Protein AF-A0A358C108-F1 (afdb_monomer_lite)

Secondary structure (DSSP, 8-state):
-PPPHHHHHHHHHHHHHHHHHHHHHHHHHHTTT---SHHHHHHHHHHHH--TTS-----BPTTTTTSTT-S--TTEEEETTEEEE-S-THHHHHHHHHHHHH-S-GGGGHHHHHHHHHHHHHHHHHHHHHHTT-HHHHHHHHHHHHT-HHHHHHHHTSS-HHHHHHHHHHHHHHHHHHHHH---TTSHHHHHHHHHHHHHHHHHHHHHH-GGGHHHHHHHHHHHHHHHHHTTSS-HHHHHHHHHHHHHHHHHHHHHHHHTT-

Foldseek 3Di:
DDDDPVVVVVVVVVVVLVVLLCLQAVQLVVCVLPAPDLQLVLLLVCLQQPDLPDDDQPAFAVCCPPPVQPDHRPQWGADPRGTDGPQFVLLSNVLNVVCVVVVHRSSVQLSVLSVLLSVLLLLQLVVQCVVVVHNVRSVVSSVCQSPPPLLSVQSNSSRHLLSLLVSLQSLLVSLQVCLVPPADDPCNPVSSVVSNVSNVVSNVSSCNRGVVCCVLSVVLVVCVVVLVVVVVDPDPVVNVVVVVVVVVVNVVVSVCVSVVPD

Radius of gyration: 20.96 Å; chains: 1; bounding box: 51×46×70 Å

Sequence (262 aa):
MALSKRVRKWILVGGVFVVLLFAYAWFPILQGGTWSAPDEMATAYTASRLPLFGGSYNQPAAYADSLGGLVHPRSFLVHHQMLVPSMWLGLPWLLRALSLVVGARAETLGLLVVLISILAVFSWKHIVSKLLNNKTMGWVAAFTLAVHPGWWYFTARGLHPNVVLVSLLIFGGLAWYVAAGFVPPRRAHLWRMVMLFLGGASFGMAIFVRTNEAIWIIPVLFLLPGINAVNRLPNTRLRWQVLSFHSCSCFLPITVSMVTRF

pLDDT: mean 82.89, std 16.2, range [36.72, 98.0]

Structure (mmCIF, N/CA/C/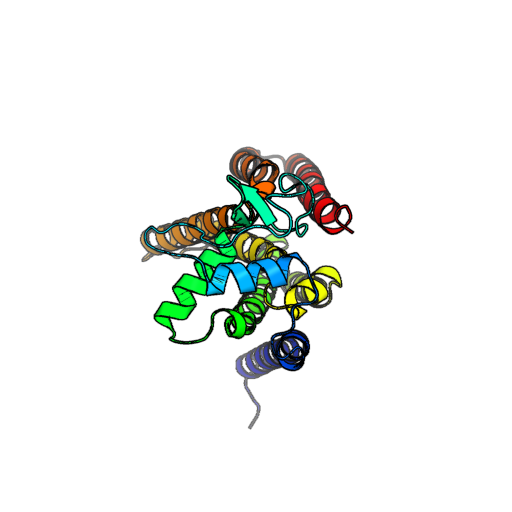O backbone):
data_AF-A0A358C108-F1
#
_entry.id   AF-A0A358C108-F1
#
loop_
_atom_site.group_PDB
_atom_site.id
_atom_site.type_symbol
_atom_site.label_atom_id
_atom_site.label_alt_id
_atom_site.label_comp_id
_atom_site.label_asym_id
_atom_site.label_entity_id
_atom_site.label_seq_id
_atom_site.pdbx_PDB_ins_code
_atom_site.Cartn_x
_atom_site.Cartn_y
_atom_site.Cartn_z
_atom_site.occupancy
_atom_site.B_iso_or_equiv
_atom_site.auth_seq_id
_atom_site.auth_comp_id
_atom_site.auth_asym_id
_atom_site.auth_atom_id
_atom_site.pdbx_PDB_model_num
ATOM 1 N N . MET A 1 1 ? -4.549 -25.894 33.377 1.00 78.19 1 MET A N 1
ATOM 2 C CA . MET A 1 1 ? -4.314 -24.443 33.573 1.00 78.19 1 MET A CA 1
ATOM 3 C C . MET A 1 1 ? -5.052 -23.672 32.476 1.00 78.19 1 MET A C 1
ATOM 5 O O . MET A 1 1 ? -4.757 -23.880 31.306 1.00 78.19 1 MET A O 1
ATOM 9 N N . ALA A 1 2 ? -6.073 -22.872 32.798 1.00 83.81 2 ALA A N 1
ATOM 10 C CA . ALA A 1 2 ? -6.885 -22.200 31.776 1.00 83.81 2 ALA A CA 1
ATOM 11 C C . ALA A 1 2 ? -6.183 -20.937 31.239 1.00 83.81 2 ALA A C 1
ATOM 13 O O . ALA A 1 2 ? -5.860 -20.031 32.002 1.00 83.81 2 ALA A O 1
ATOM 14 N N . LEU A 1 3 ? -5.988 -20.846 29.917 1.00 87.56 3 LEU A N 1
ATOM 15 C CA . LEU A 1 3 ? -5.431 -19.651 29.267 1.00 87.56 3 LEU A CA 1
ATOM 16 C C . LEU A 1 3 ? -6.306 -18.421 29.529 1.00 87.56 3 LEU A C 1
ATOM 18 O O . LEU A 1 3 ? -7.533 -18.484 29.367 1.00 87.56 3 LEU A O 1
ATOM 22 N N . SER A 1 4 ? -5.674 -17.289 29.855 1.00 94.62 4 SER A N 1
ATOM 23 C CA . SER A 1 4 ? -6.375 -16.021 30.068 1.00 94.62 4 SER A CA 1
ATOM 24 C C . SER A 1 4 ? -7.099 -15.560 28.795 1.00 94.62 4 SER A C 1
ATOM 26 O O . SER A 1 4 ? -6.636 -15.783 27.671 1.00 94.62 4 SER A O 1
ATOM 28 N N . LYS A 1 5 ? -8.235 -14.863 28.950 1.00 91.81 5 LYS A N 1
ATOM 29 C CA . LYS A 1 5 ? -9.021 -14.331 27.815 1.00 91.81 5 LYS A CA 1
ATOM 30 C C . LYS A 1 5 ? -8.178 -13.448 26.880 1.00 91.81 5 LYS A C 1
ATOM 32 O O . LYS A 1 5 ? -8.386 -13.456 25.669 1.00 91.81 5 LYS A O 1
ATOM 37 N N . ARG A 1 6 ? -7.206 -12.708 27.432 1.00 89.88 6 ARG A N 1
ATOM 38 C CA . ARG A 1 6 ? -6.279 -11.862 26.663 1.00 89.88 6 ARG A CA 1
ATOM 39 C C . ARG A 1 6 ? -5.378 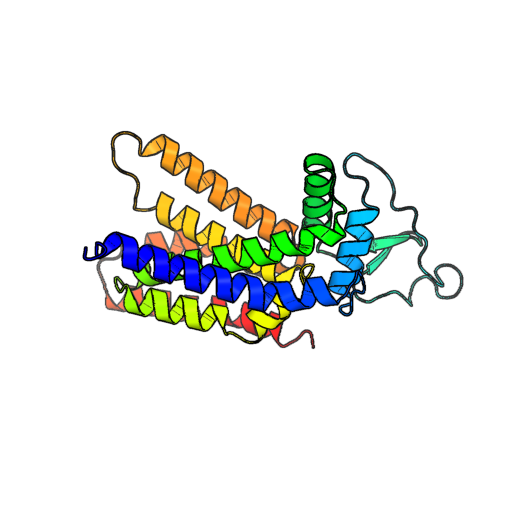-12.703 25.761 1.00 89.88 6 ARG A C 1
ATOM 41 O O . ARG A 1 6 ? -5.249 -12.375 24.587 1.00 89.88 6 ARG A O 1
ATOM 48 N N . VAL A 1 7 ? -4.798 -13.779 26.290 1.00 91.06 7 VAL A N 1
ATOM 49 C CA . VAL A 1 7 ? -3.904 -14.658 25.523 1.00 91.06 7 VAL A CA 1
ATOM 50 C C . VAL A 1 7 ? -4.670 -15.365 24.408 1.00 91.06 7 VAL A C 1
ATOM 52 O O . VAL A 1 7 ? -4.238 -15.314 23.262 1.00 91.06 7 VAL A O 1
ATOM 55 N N . ARG A 1 8 ? -5.865 -15.907 24.691 1.00 92.19 8 ARG A N 1
ATOM 56 C CA . ARG A 1 8 ? -6.715 -16.531 23.655 1.00 92.19 8 ARG A CA 1
ATOM 57 C C . ARG A 1 8 ? -7.015 -15.581 22.496 1.00 92.19 8 ARG A C 1
ATOM 59 O O . ARG A 1 8 ? -6.944 -15.975 21.340 1.00 92.19 8 ARG A O 1
ATOM 66 N N . LYS A 1 9 ? -7.307 -14.311 22.797 1.00 89.75 9 LYS A N 1
ATOM 67 C CA . LYS A 1 9 ? -7.541 -13.292 21.768 1.00 89.75 9 LYS A CA 1
ATOM 68 C C . LYS A 1 9 ? -6.310 -13.087 20.884 1.00 89.75 9 LYS A C 1
ATOM 70 O O . LYS A 1 9 ? -6.462 -13.041 19.671 1.00 89.75 9 LYS A O 1
ATOM 75 N N . TRP A 1 10 ? -5.121 -12.947 21.466 1.00 90.88 10 TRP A N 1
ATOM 76 C CA . TRP A 1 10 ? -3.891 -12.767 20.688 1.00 90.88 10 TRP A CA 1
ATOM 77 C C . TRP A 1 10 ? -3.544 -13.995 19.851 1.00 90.88 10 TRP A C 1
ATOM 79 O O . TRP A 1 10 ? -3.149 -13.825 18.704 1.00 90.88 10 TRP A O 1
ATOM 89 N N . ILE A 1 11 ? -3.784 -15.202 20.370 1.00 93.06 11 ILE A N 1
ATOM 90 C CA . ILE A 1 11 ? -3.642 -16.447 19.604 1.00 93.06 11 ILE A CA 1
ATOM 91 C C . ILE A 1 11 ? -4.575 -16.439 18.390 1.00 93.06 11 ILE A C 1
ATOM 93 O O . ILE A 1 11 ? -4.128 -16.727 17.288 1.00 93.06 11 ILE A O 1
ATOM 97 N N . LEU A 1 12 ? -5.842 -16.047 18.555 1.00 92.19 12 LEU A N 1
ATOM 98 C CA . LEU A 1 12 ? -6.786 -15.963 17.435 1.00 92.19 12 LEU A CA 1
ATOM 99 C C . LEU A 1 12 ? -6.357 -14.926 16.389 1.00 92.19 12 LEU A C 1
ATOM 101 O O . LEU A 1 12 ? -6.378 -15.216 15.198 1.00 92.19 12 LEU A O 1
ATOM 105 N N . VAL A 1 13 ? -5.942 -13.727 16.817 1.00 90.19 13 VAL A N 1
ATOM 106 C CA . VAL A 1 13 ? -5.453 -12.692 15.888 1.00 90.19 13 VAL A CA 1
ATOM 107 C C . VAL A 1 13 ? -4.194 -13.157 15.156 1.00 90.19 13 VAL A C 1
ATOM 109 O O . VAL A 1 13 ? -4.105 -12.982 13.945 1.00 90.19 13 VAL A O 1
ATOM 112 N N . GLY A 1 14 ? -3.252 -13.770 15.876 1.00 90.31 14 GLY A N 1
ATOM 113 C CA . GLY A 1 14 ? -2.038 -14.343 15.300 1.00 90.31 14 GLY A CA 1
ATOM 114 C C . GLY A 1 14 ? -2.345 -15.469 14.315 1.00 90.31 14 GLY A C 1
ATOM 115 O O . GLY A 1 14 ? -1.799 -15.475 13.221 1.00 90.31 14 GLY A O 1
ATOM 116 N N . GLY A 1 15 ? -3.282 -16.360 14.647 1.00 93.56 15 GLY A N 1
ATOM 117 C CA . GLY A 1 15 ? -3.737 -17.426 13.755 1.00 93.56 15 GLY A CA 1
ATOM 118 C C . GLY A 1 15 ? -4.333 -16.882 12.457 1.00 93.56 15 GLY A C 1
ATOM 119 O O . GLY A 1 15 ? -3.924 -17.301 11.380 1.00 93.56 15 GLY A O 1
ATOM 120 N N . VAL A 1 16 ? -5.224 -15.886 12.538 1.00 92.31 16 VAL A N 1
ATOM 121 C CA . VAL A 1 16 ? -5.780 -15.217 11.345 1.00 92.31 16 VAL A CA 1
ATOM 122 C C . VAL A 1 16 ? -4.678 -14.549 10.522 1.00 92.31 16 VAL A C 1
ATOM 124 O O . VAL A 1 16 ? -4.668 -14.681 9.303 1.00 92.31 16 VAL A O 1
ATOM 127 N N . PHE A 1 17 ? -3.735 -13.860 11.171 1.00 93.25 17 PHE A N 1
ATOM 128 C CA . PHE A 1 17 ? -2.598 -13.241 10.490 1.00 93.25 17 PHE A CA 1
ATOM 129 C C . PHE A 1 17 ? -1.774 -14.276 9.714 1.00 93.25 17 PHE A C 1
ATOM 131 O O . PHE A 1 17 ? -1.472 -14.055 8.547 1.00 93.25 17 PHE A O 1
ATOM 138 N N . VAL A 1 18 ? -1.452 -15.412 10.338 1.00 92.56 18 VAL A N 1
ATOM 139 C CA . VAL A 1 18 ? -0.689 -16.498 9.706 1.00 92.56 18 VAL A CA 1
ATOM 140 C C . VAL A 1 18 ? -1.457 -17.088 8.524 1.00 92.56 18 VAL A C 1
ATOM 142 O O . VAL A 1 18 ? -0.880 -17.247 7.453 1.00 92.56 18 VAL A O 1
ATOM 145 N N . VAL A 1 19 ? -2.758 -17.349 8.674 1.00 93.75 19 VAL A N 1
ATOM 146 C CA . VAL A 1 19 ? -3.597 -17.854 7.574 1.00 93.75 19 VAL A CA 1
ATOM 147 C C . VAL A 1 19 ? -3.602 -16.882 6.395 1.00 93.75 19 VAL A C 1
ATOM 149 O O . VAL A 1 19 ? -3.389 -17.312 5.266 1.00 93.75 19 VAL A O 1
ATOM 152 N N . LEU A 1 20 ? -3.786 -15.580 6.641 1.00 90.50 20 LEU A N 1
ATOM 153 C CA . LEU A 1 20 ? -3.732 -14.566 5.582 1.00 90.50 20 LEU A CA 1
ATOM 154 C C . LEU A 1 20 ? -2.346 -14.480 4.943 1.00 90.50 20 LEU A C 1
ATOM 156 O O . LEU A 1 20 ? -2.247 -14.349 3.727 1.00 90.50 20 LEU A O 1
ATOM 160 N N . LEU A 1 21 ? -1.283 -14.587 5.743 1.00 91.69 21 LEU A N 1
ATOM 161 C CA . LEU A 1 21 ? 0.085 -14.598 5.239 1.00 91.69 21 LEU A CA 1
ATOM 162 C C . LEU A 1 21 ? 0.289 -15.747 4.257 1.00 91.69 21 LEU A C 1
ATOM 164 O O . LEU A 1 21 ? 0.721 -15.493 3.141 1.00 91.69 21 LEU A O 1
ATOM 168 N N . PHE A 1 22 ? -0.087 -16.974 4.617 1.00 92.50 22 PHE A N 1
ATOM 169 C CA . PHE A 1 22 ? -0.006 -18.108 3.695 1.00 92.50 22 PHE A CA 1
ATOM 170 C C . PHE A 1 22 ? -0.923 -17.926 2.478 1.00 92.50 22 PHE A C 1
ATOM 172 O O . PHE A 1 22 ? -0.471 -18.091 1.348 1.00 92.50 22 PHE A O 1
ATOM 179 N N . ALA A 1 23 ? -2.178 -17.519 2.683 1.00 90.12 23 ALA A N 1
ATOM 180 C CA . ALA A 1 23 ? -3.162 -17.357 1.611 1.00 90.12 23 ALA A CA 1
ATOM 181 C C . ALA A 1 23 ? -2.802 -16.263 0.591 1.00 90.12 23 ALA A C 1
ATOM 183 O O . ALA A 1 23 ? -3.231 -16.327 -0.561 1.00 90.12 23 ALA A O 1
ATOM 184 N N . TYR A 1 24 ? -2.029 -15.254 0.990 1.00 91.69 24 TYR A N 1
ATOM 185 C CA . TYR A 1 24 ? -1.568 -14.195 0.094 1.00 91.69 24 TYR A CA 1
ATOM 186 C C . TYR A 1 24 ? -0.156 -14.434 -0.435 1.00 91.69 24 TYR A C 1
ATOM 188 O O . TYR A 1 24 ? 0.129 -14.067 -1.571 1.00 91.69 24 TYR A O 1
ATOM 196 N N . ALA A 1 25 ? 0.725 -15.052 0.353 1.00 89.69 25 ALA A N 1
ATOM 197 C CA . ALA A 1 25 ? 2.106 -15.308 -0.043 1.00 89.69 25 ALA A CA 1
ATOM 198 C C . ALA A 1 25 ? 2.267 -16.556 -0.919 1.00 89.69 25 ALA A C 1
ATOM 200 O O . ALA A 1 25 ? 3.306 -16.688 -1.562 1.00 89.69 25 ALA A O 1
ATOM 201 N N . TRP A 1 26 ? 1.277 -17.456 -0.992 1.00 88.50 26 TRP A N 1
ATOM 202 C CA . TRP A 1 26 ? 1.417 -18.678 -1.794 1.00 88.50 26 TRP A CA 1
ATOM 203 C C . TRP A 1 26 ? 1.691 -18.377 -3.277 1.00 88.50 26 TRP A C 1
ATOM 205 O O . TRP A 1 26 ? 2.590 -18.965 -3.868 1.00 88.50 26 TRP A O 1
ATOM 215 N N . PHE A 1 27 ? 0.972 -17.419 -3.868 1.00 83.94 27 PHE A N 1
ATOM 216 C CA . PHE A 1 27 ? 1.071 -17.133 -5.298 1.00 83.94 27 PHE A CA 1
ATOM 217 C C . PHE A 1 27 ? 2.381 -16.427 -5.687 1.00 83.94 27 PHE A C 1
ATOM 219 O O . PHE A 1 27 ? 3.037 -16.921 -6.605 1.00 83.94 27 PHE A O 1
ATOM 226 N N . PRO A 1 28 ? 2.851 -15.372 -4.981 1.00 82.69 28 PRO A N 1
ATOM 227 C CA . PRO A 1 28 ? 4.159 -14.778 -5.260 1.00 8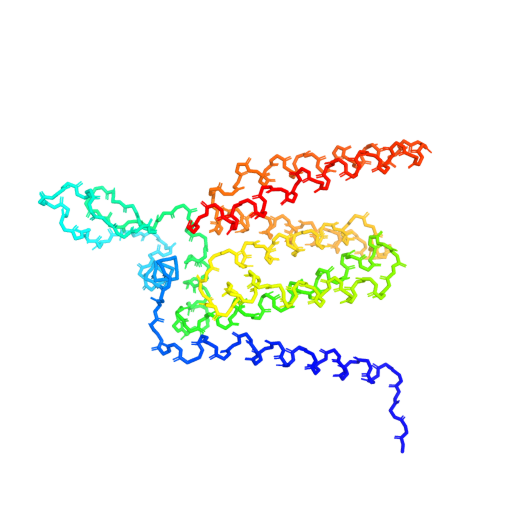2.69 28 PRO A CA 1
ATOM 228 C C . PRO A 1 28 ? 5.307 -15.783 -5.132 1.00 82.69 28 PRO A C 1
ATOM 230 O O . PRO A 1 28 ? 6.268 -15.719 -5.893 1.00 82.69 28 PRO A O 1
ATOM 233 N N . ILE A 1 29 ? 5.212 -16.719 -4.178 1.00 84.06 29 ILE A N 1
ATOM 234 C CA . ILE A 1 29 ? 6.231 -17.757 -3.973 1.00 84.06 29 ILE A CA 1
ATOM 235 C C . ILE A 1 29 ? 6.262 -18.725 -5.162 1.00 84.06 29 ILE A C 1
ATOM 237 O O . ILE A 1 29 ? 7.342 -19.054 -5.652 1.00 84.06 29 ILE A O 1
ATOM 241 N N . LEU A 1 30 ? 5.097 -19.156 -5.655 1.00 84.94 30 LEU A N 1
ATOM 242 C CA . LEU A 1 30 ? 5.010 -20.098 -6.775 1.00 84.94 30 LEU A CA 1
ATOM 243 C C . LEU A 1 30 ? 5.393 -19.490 -8.127 1.00 84.94 30 LEU A C 1
ATOM 245 O O . LEU A 1 30 ? 5.838 -20.219 -9.009 1.00 84.94 30 LEU A O 1
ATOM 249 N N . GLN A 1 31 ? 5.241 -18.177 -8.307 1.00 78.94 31 GLN A N 1
ATOM 250 C CA . GLN A 1 31 ? 5.535 -17.516 -9.582 1.00 78.94 31 GLN A CA 1
ATOM 251 C C . GLN A 1 31 ? 7.018 -17.551 -9.985 1.00 78.94 31 GLN A C 1
ATOM 253 O O . GLN A 1 31 ? 7.323 -17.318 -11.154 1.00 78.94 31 GLN A O 1
ATOM 258 N N . GLY A 1 32 ? 7.949 -17.837 -9.066 1.00 74.75 32 GLY A N 1
ATOM 259 C CA . GLY A 1 32 ? 9.354 -18.101 -9.409 1.00 74.75 32 GLY A CA 1
ATOM 260 C C . GLY A 1 32 ? 10.066 -16.972 -10.171 1.00 74.75 32 GLY A C 1
ATOM 261 O O . GLY A 1 32 ? 11.000 -17.240 -10.920 1.00 74.75 32 GLY A O 1
ATOM 262 N N . GLY A 1 33 ? 9.616 -15.720 -10.020 1.00 76.12 33 GLY A N 1
ATOM 263 C CA . GLY A 1 33 ? 10.153 -14.560 -10.747 1.00 76.12 33 GLY A CA 1
ATOM 264 C C . GLY A 1 33 ? 9.503 -14.288 -12.109 1.00 76.12 33 GLY A C 1
ATOM 265 O O . GLY A 1 33 ? 9.969 -13.416 -12.841 1.00 76.12 33 GLY A O 1
ATOM 266 N N . THR A 1 34 ? 8.424 -14.995 -12.459 1.00 82.31 34 THR A N 1
ATOM 267 C CA . THR A 1 34 ? 7.595 -14.670 -13.627 1.00 82.31 34 THR A CA 1
ATOM 268 C C . THR A 1 34 ? 6.464 -13.720 -13.238 1.00 82.31 34 THR A C 1
ATOM 270 O O . THR A 1 34 ? 5.667 -13.998 -12.345 1.00 82.31 34 THR A O 1
ATOM 273 N N . TRP A 1 35 ? 6.385 -12.578 -13.920 1.00 85.38 35 TRP A N 1
ATOM 274 C CA . TRP A 1 35 ? 5.388 -11.543 -13.649 1.00 85.38 35 TRP A CA 1
ATOM 275 C C . TRP A 1 35 ? 4.340 -11.551 -14.753 1.00 85.38 35 TRP A C 1
ATOM 277 O O . TRP A 1 35 ? 4.647 -11.282 -15.914 1.00 85.38 35 TRP A O 1
ATOM 287 N N . SER A 1 36 ? 3.105 -11.893 -14.393 1.00 84.88 36 SER A N 1
ATOM 288 C CA . SER A 1 36 ? 2.025 -12.099 -15.365 1.00 84.88 36 SER A CA 1
ATOM 289 C C . SER A 1 36 ? 1.182 -10.849 -15.611 1.00 84.88 36 SER A C 1
ATOM 291 O O . SER A 1 36 ? 0.490 -10.792 -16.626 1.00 84.88 36 SER A O 1
ATOM 293 N N . ALA A 1 37 ? 1.204 -9.847 -14.719 1.00 89.69 37 ALA A N 1
ATOM 294 C CA . ALA A 1 37 ? 0.600 -8.548 -15.013 1.00 89.69 37 ALA A CA 1
ATOM 295 C C . ALA A 1 37 ? 1.626 -7.601 -15.657 1.00 89.69 37 ALA A C 1
ATOM 297 O O . ALA A 1 37 ? 2.768 -7.537 -15.191 1.00 89.69 37 ALA A O 1
ATOM 298 N N . PRO A 1 38 ? 1.208 -6.777 -16.635 1.00 90.69 38 PRO A N 1
ATOM 299 C CA . PRO A 1 38 ? 2.041 -5.705 -17.175 1.00 90.69 38 PRO A CA 1
ATOM 300 C C . PRO A 1 38 ? 2.606 -4.770 -16.091 1.00 90.69 38 PRO A C 1
ATOM 302 O O . PRO A 1 38 ? 3.787 -4.435 -16.129 1.00 90.69 38 PRO A O 1
ATOM 305 N N . ASP A 1 39 ? 1.796 -4.407 -15.088 1.00 91.31 39 ASP A N 1
ATOM 306 C CA . ASP A 1 39 ? 2.202 -3.488 -14.013 1.00 91.31 39 ASP A CA 1
ATOM 307 C C . ASP A 1 39 ? 3.224 -4.115 -13.048 1.00 91.31 39 ASP A C 1
ATOM 309 O O . ASP A 1 39 ? 4.153 -3.441 -12.601 1.00 91.31 39 ASP A O 1
ATOM 313 N N . GLU A 1 40 ? 3.107 -5.414 -12.752 1.00 91.38 40 GLU A N 1
ATOM 314 C CA . GLU A 1 40 ? 4.100 -6.142 -11.946 1.00 91.38 40 GLU A CA 1
ATOM 315 C C . GLU A 1 40 ? 5.416 -6.284 -12.684 1.00 91.38 40 GLU A C 1
ATOM 317 O O . GLU A 1 40 ? 6.467 -5.998 -12.115 1.00 91.38 40 GLU A O 1
ATOM 322 N N . MET A 1 41 ? 5.352 -6.706 -13.951 1.00 90.62 41 MET A N 1
ATOM 323 C CA . MET A 1 41 ? 6.533 -6.857 -14.792 1.00 90.62 41 MET A CA 1
ATOM 324 C C . MET A 1 41 ? 7.271 -5.531 -14.877 1.00 90.62 41 MET A C 1
ATOM 326 O O . MET A 1 41 ? 8.482 -5.478 -14.670 1.00 90.62 41 MET A O 1
ATOM 330 N N . ALA A 1 42 ? 6.536 -4.448 -15.115 1.00 91.44 42 ALA A N 1
ATOM 331 C CA . ALA A 1 42 ? 7.122 -3.131 -15.175 1.00 91.44 42 ALA A CA 1
ATOM 332 C C . ALA A 1 42 ? 7.711 -2.708 -13.820 1.00 91.44 42 ALA A C 1
ATOM 334 O O . ALA A 1 42 ? 8.789 -2.108 -13.786 1.00 91.44 42 ALA A O 1
ATOM 335 N N . THR A 1 43 ? 7.055 -3.047 -12.705 1.00 92.50 43 THR A N 1
ATOM 336 C CA . THR A 1 43 ? 7.552 -2.767 -11.351 1.00 92.50 43 THR A CA 1
ATOM 337 C C . THR A 1 43 ? 8.841 -3.510 -11.047 1.00 92.50 43 THR A C 1
ATOM 339 O O . THR A 1 43 ? 9.824 -2.872 -10.671 1.00 92.50 43 THR A O 1
ATOM 342 N N . ALA A 1 44 ? 8.873 -4.824 -11.255 1.00 91.00 44 ALA A N 1
ATOM 343 C CA . ALA A 1 44 ? 10.065 -5.654 -11.096 1.00 91.00 44 ALA A CA 1
ATOM 344 C C . ALA A 1 44 ? 11.223 -5.149 -11.967 1.00 91.00 44 ALA A C 1
ATOM 346 O O . ALA A 1 44 ? 12.355 -4.950 -11.509 1.00 91.00 44 ALA A O 1
ATOM 347 N N . TYR A 1 45 ? 10.916 -4.878 -13.233 1.00 90.12 45 TYR A N 1
ATOM 348 C CA . TYR A 1 45 ? 11.880 -4.404 -14.208 1.00 90.12 45 TYR A CA 1
ATOM 349 C C . TYR A 1 45 ? 12.475 -3.045 -13.830 1.00 90.12 45 TYR A C 1
ATOM 351 O O . TYR A 1 45 ? 13.692 -2.865 -13.853 1.00 90.12 45 TYR A O 1
ATOM 359 N N . THR A 1 46 ? 11.624 -2.097 -13.441 1.00 90.69 46 THR A N 1
ATOM 360 C CA . THR A 1 46 ? 12.058 -0.758 -13.040 1.00 90.69 46 THR A CA 1
ATOM 361 C C . THR A 1 46 ? 12.830 -0.839 -11.730 1.00 90.69 46 THR A C 1
ATOM 363 O O . THR A 1 46 ? 13.926 -0.303 -11.638 1.00 90.69 46 THR A O 1
ATOM 366 N N . ALA A 1 47 ? 12.340 -1.578 -10.734 1.00 90.94 47 ALA A N 1
ATOM 367 C CA . ALA A 1 47 ? 12.999 -1.701 -9.437 1.00 90.94 47 ALA A CA 1
ATOM 368 C C . ALA A 1 47 ? 14.400 -2.329 -9.537 1.00 90.94 47 ALA A C 1
ATOM 370 O O . ALA A 1 47 ? 15.284 -1.983 -8.759 1.00 90.94 47 ALA A O 1
ATOM 371 N N . SER A 1 48 ? 14.639 -3.224 -10.498 1.00 88.56 48 SER A N 1
ATOM 372 C CA . SER A 1 48 ? 15.965 -3.824 -10.712 1.00 88.56 48 SER A CA 1
ATOM 373 C C . SER A 1 48 ? 16.958 -2.899 -11.429 1.00 88.56 48 SER A C 1
ATOM 375 O O . SER A 1 48 ? 18.165 -3.103 -11.294 1.00 88.56 48 SER A O 1
ATOM 377 N N . ARG A 1 49 ? 16.479 -1.880 -12.157 1.00 87.06 49 ARG A N 1
ATOM 378 C CA . ARG A 1 49 ? 17.292 -1.033 -13.056 1.00 87.06 49 ARG A CA 1
ATOM 379 C C . ARG A 1 49 ? 17.295 0.454 -12.705 1.00 87.06 49 ARG A C 1
ATOM 381 O O . ARG A 1 49 ? 18.105 1.193 -13.251 1.00 87.06 49 ARG A O 1
ATOM 388 N N . LEU A 1 50 ? 16.414 0.893 -11.810 1.00 85.62 50 LEU A N 1
ATOM 389 C CA . LEU A 1 50 ? 16.252 2.293 -11.438 1.00 85.62 50 LEU A CA 1
ATOM 390 C C . LEU A 1 50 ? 17.526 2.839 -10.763 1.00 85.62 50 LEU A C 1
ATOM 392 O O . LEU A 1 50 ? 17.906 2.347 -9.689 1.00 85.62 50 LEU A O 1
ATOM 396 N N . PRO A 1 51 ? 18.156 3.887 -11.322 1.00 82.38 51 PRO A N 1
ATOM 397 C CA . PRO A 1 51 ? 19.200 4.625 -10.626 1.00 82.38 51 PRO A CA 1
ATOM 398 C C . PRO A 1 51 ? 18.557 5.543 -9.575 1.00 82.38 51 PRO A C 1
ATOM 400 O O . PRO A 1 51 ? 17.886 6.513 -9.911 1.00 82.38 51 PRO A O 1
ATOM 403 N N . LEU A 1 52 ? 18.743 5.243 -8.284 1.00 78.19 52 LEU A N 1
ATOM 404 C CA . LEU A 1 52 ? 18.143 6.040 -7.199 1.00 78.19 52 LEU A CA 1
ATOM 405 C C . LEU A 1 52 ? 18.756 7.442 -7.050 1.00 78.19 52 LEU A C 1
ATOM 407 O O . LEU A 1 52 ? 18.071 8.347 -6.585 1.00 78.19 52 LEU A O 1
ATOM 411 N N . PHE A 1 53 ? 20.033 7.612 -7.408 1.00 73.19 53 PHE A N 1
ATOM 412 C CA . PHE A 1 53 ? 20.839 8.794 -7.069 1.00 73.19 53 PHE A CA 1
ATOM 413 C C . PHE A 1 53 ? 21.375 9.531 -8.302 1.00 73.19 53 PHE A C 1
ATOM 415 O O . PHE A 1 53 ? 22.515 9.982 -8.316 1.00 73.19 53 PHE A O 1
ATOM 422 N N . GLY A 1 54 ? 20.547 9.650 -9.340 1.00 62.75 54 GLY A N 1
ATOM 423 C CA . GLY A 1 54 ? 20.942 10.285 -10.594 1.00 62.75 54 GLY A CA 1
ATOM 424 C C . GLY A 1 54 ? 21.586 9.282 -11.547 1.00 62.75 54 GLY A C 1
ATOM 425 O O . GLY A 1 54 ? 22.626 8.689 -11.277 1.00 62.75 54 GLY A O 1
ATOM 426 N N . GLY A 1 55 ? 20.912 9.064 -12.667 1.00 65.31 55 GLY A N 1
ATOM 427 C CA . GLY A 1 55 ? 21.328 8.190 -13.753 1.00 65.31 55 GLY A CA 1
ATOM 428 C C . GLY A 1 55 ? 20.234 8.158 -14.815 1.00 65.31 55 GLY A C 1
ATOM 429 O O . GLY A 1 55 ? 19.077 8.462 -14.523 1.00 65.31 55 GLY A O 1
ATOM 430 N N . SER A 1 56 ? 20.599 7.807 -16.042 1.00 69.44 56 SER A N 1
ATOM 431 C CA . SER A 1 56 ? 19.654 7.729 -17.156 1.00 69.44 56 SER A CA 1
ATOM 432 C C . SER A 1 56 ? 19.068 6.327 -17.289 1.00 69.44 56 SER A C 1
ATOM 434 O O . SER A 1 56 ? 19.741 5.323 -17.040 1.00 69.44 56 SER A O 1
ATOM 436 N N . TYR A 1 57 ? 17.805 6.253 -17.707 1.00 74.88 57 TYR A N 1
ATOM 437 C CA . TYR A 1 57 ? 17.237 5.006 -18.206 1.00 74.88 57 TYR A CA 1
ATOM 438 C C . TYR A 1 57 ? 17.882 4.698 -19.554 1.00 74.88 57 TYR A C 1
ATOM 440 O O . TYR A 1 57 ? 17.616 5.375 -20.538 1.00 74.88 57 TYR A O 1
ATOM 448 N N . ASN A 1 58 ? 18.730 3.674 -19.590 1.00 74.62 58 ASN A N 1
ATOM 449 C CA . ASN A 1 58 ? 19.484 3.298 -20.789 1.00 74.62 58 ASN A CA 1
ATOM 450 C C . ASN A 1 58 ? 18.877 2.078 -21.489 1.00 74.62 58 ASN A C 1
ATOM 452 O O . ASN A 1 58 ? 19.600 1.251 -22.039 1.00 74.62 58 ASN A O 1
ATOM 456 N N . GLN A 1 59 ? 17.560 1.906 -21.390 1.00 83.12 59 GLN A N 1
ATOM 457 C CA . GLN A 1 59 ? 16.878 0.745 -21.946 1.00 83.12 59 GLN A CA 1
ATOM 458 C C . GLN A 1 59 ? 16.049 1.157 -23.159 1.00 83.12 59 GLN A C 1
ATOM 460 O O . GLN A 1 59 ? 15.007 1.792 -22.977 1.00 83.12 59 GLN A O 1
ATOM 465 N N . PRO A 1 60 ? 16.520 0.842 -24.379 1.00 84.44 60 PRO A N 1
ATOM 466 C CA . PRO A 1 60 ? 15.840 1.250 -25.593 1.00 84.44 60 PRO A CA 1
ATOM 467 C C . PRO A 1 60 ? 14.506 0.516 -25.721 1.00 84.44 60 PRO A C 1
ATOM 469 O O . PRO A 1 60 ? 14.386 -0.666 -25.392 1.00 84.44 60 PRO A O 1
ATOM 472 N N . ALA A 1 61 ? 13.487 1.217 -26.205 1.00 84.50 61 ALA A N 1
ATOM 473 C CA . ALA A 1 61 ? 12.223 0.591 -26.546 1.00 84.50 61 ALA A CA 1
ATOM 474 C C . ALA A 1 61 ? 12.398 -0.319 -27.765 1.00 84.50 61 ALA A C 1
ATOM 476 O O . ALA A 1 61 ? 13.065 0.029 -28.741 1.00 84.50 61 ALA A O 1
ATOM 477 N N . ALA A 1 62 ? 11.775 -1.496 -27.718 1.00 79.31 62 ALA A N 1
ATOM 478 C CA . ALA A 1 62 ? 11.692 -2.350 -28.893 1.00 79.31 62 ALA A CA 1
ATOM 479 C C . ALA A 1 62 ? 11.003 -1.574 -30.026 1.00 79.31 62 ALA A C 1
ATOM 481 O O . ALA A 1 62 ? 10.012 -0.887 -29.788 1.00 79.31 62 ALA A O 1
ATOM 482 N N . TYR A 1 63 ? 11.537 -1.671 -31.246 1.00 79.44 63 TYR A N 1
ATOM 483 C CA . TYR A 1 63 ? 11.007 -0.964 -32.420 1.00 79.44 63 TYR A CA 1
ATOM 484 C C . TYR A 1 63 ? 10.989 0.571 -32.289 1.00 79.44 63 TYR A C 1
ATOM 486 O O . TYR A 1 63 ? 10.239 1.238 -33.006 1.00 79.44 63 TYR A O 1
ATOM 494 N N . ALA A 1 64 ? 11.813 1.151 -31.405 1.00 79.12 64 ALA A N 1
ATOM 495 C CA . ALA A 1 64 ? 11.943 2.604 -31.291 1.00 79.12 64 ALA A CA 1
ATOM 496 C C . ALA A 1 64 ? 12.331 3.251 -32.630 1.00 79.12 64 ALA A C 1
ATOM 498 O O . ALA A 1 64 ? 11.767 4.279 -32.996 1.00 79.12 64 ALA A O 1
ATOM 499 N N . ASP A 1 65 ? 13.239 2.612 -33.371 1.00 78.19 65 ASP A N 1
ATOM 500 C CA . ASP A 1 65 ? 13.744 3.119 -34.649 1.00 78.19 65 ASP A CA 1
ATOM 501 C C . ASP A 1 65 ? 12.776 2.874 -35.815 1.00 78.19 65 ASP A C 1
ATOM 503 O O . ASP A 1 65 ? 12.653 3.714 -36.700 1.00 78.19 65 ASP A O 1
ATOM 507 N N . SER A 1 66 ? 12.062 1.740 -35.824 1.00 84.00 66 SER A N 1
ATOM 508 C CA . SER A 1 66 ? 11.214 1.339 -36.957 1.00 84.00 66 SER A CA 1
ATOM 509 C C . SER A 1 66 ? 9.764 1.813 -36.856 1.00 84.00 66 SER A C 1
ATOM 511 O O . SER A 1 66 ? 9.137 2.074 -37.878 1.00 84.00 66 SER A O 1
ATOM 513 N N . LEU A 1 67 ? 9.217 1.917 -35.643 1.00 84.00 67 LEU A N 1
ATOM 514 C CA . LEU A 1 67 ? 7.821 2.296 -35.390 1.00 84.00 67 LEU A CA 1
ATOM 515 C C . LEU A 1 67 ? 7.710 3.560 -34.528 1.00 84.00 67 LEU A C 1
ATOM 517 O O . LEU A 1 67 ? 6.650 3.831 -33.968 1.00 84.00 67 LEU A O 1
ATOM 521 N N . GLY A 1 68 ? 8.804 4.313 -34.369 1.00 81.31 68 GLY A N 1
ATOM 522 C CA . GLY A 1 68 ? 8.828 5.557 -33.594 1.00 81.31 68 GLY A CA 1
ATOM 523 C C . GLY A 1 68 ? 8.451 5.377 -32.120 1.00 81.31 68 GLY A C 1
ATOM 524 O O . GLY A 1 68 ? 7.982 6.318 -31.487 1.00 81.31 68 GLY A O 1
ATOM 525 N N . GLY A 1 69 ? 8.580 4.159 -31.581 1.00 82.31 69 GLY A N 1
ATOM 526 C CA . GLY A 1 69 ? 8.144 3.840 -30.223 1.00 82.31 69 GLY A CA 1
ATOM 527 C C . GLY A 1 69 ? 6.625 3.763 -30.032 1.00 82.31 69 GLY A C 1
ATOM 528 O O . GLY A 1 69 ? 6.184 3.769 -28.888 1.00 82.31 69 GLY A O 1
ATOM 529 N N . LEU A 1 70 ? 5.821 3.669 -31.103 1.00 83.75 70 LEU A N 1
ATOM 530 C CA . LEU A 1 70 ? 4.362 3.469 -31.011 1.00 83.75 70 LEU A CA 1
ATOM 531 C C . LEU A 1 70 ? 3.987 2.123 -30.374 1.00 83.75 70 LEU A C 1
ATOM 533 O O . LEU A 1 70 ? 2.946 2.005 -29.730 1.00 83.75 70 LEU A O 1
ATOM 537 N N . VAL A 1 71 ? 4.828 1.103 -30.558 1.00 88.12 71 VAL A N 1
ATOM 538 C CA . VAL A 1 71 ? 4.636 -0.225 -29.969 1.00 88.12 71 VAL A CA 1
ATOM 539 C C . VAL A 1 71 ? 5.506 -0.336 -28.727 1.00 88.12 71 VAL A C 1
ATOM 541 O O . VAL A 1 71 ? 6.725 -0.452 -28.811 1.00 88.12 71 VAL A O 1
ATOM 544 N N . HIS A 1 72 ? 4.872 -0.321 -27.560 1.00 88.12 72 HIS A N 1
ATOM 545 C CA . HIS A 1 72 ? 5.538 -0.484 -26.274 1.00 88.12 72 HIS A CA 1
ATOM 546 C C . HIS A 1 72 ? 4.636 -1.248 -25.293 1.00 88.12 72 HIS A C 1
ATOM 548 O O . HIS A 1 72 ? 3.418 -1.306 -25.487 1.00 88.12 72 HIS A O 1
ATOM 554 N N . PRO A 1 73 ? 5.187 -1.846 -24.219 1.00 89.06 73 PRO A N 1
ATOM 555 C CA . PRO A 1 73 ? 4.349 -2.486 -23.214 1.00 89.06 73 PRO A CA 1
ATOM 556 C C . PRO A 1 73 ? 3.459 -1.447 -22.514 1.00 89.06 73 PRO A C 1
ATOM 558 O O . PRO A 1 73 ? 3.905 -0.335 -22.226 1.00 89.06 73 PRO A O 1
ATOM 561 N N . ARG A 1 74 ? 2.213 -1.824 -22.189 1.00 88.75 74 ARG A N 1
ATOM 562 C CA . ARG A 1 74 ? 1.168 -0.940 -21.622 1.00 88.75 74 ARG A CA 1
ATOM 563 C C . ARG A 1 74 ? 1.623 -0.111 -20.413 1.00 88.75 74 ARG A C 1
ATOM 565 O O . ARG A 1 74 ? 1.165 1.011 -20.225 1.00 88.75 74 ARG A O 1
ATOM 572 N N . SER A 1 75 ? 2.483 -0.674 -19.573 1.00 90.88 75 SER A N 1
ATOM 573 C CA . SER A 1 75 ? 2.903 -0.056 -18.310 1.00 90.88 75 SER A CA 1
ATOM 574 C C . SER A 1 75 ? 4.169 0.798 -18.448 1.00 90.88 75 SER A C 1
ATOM 576 O O . SER A 1 75 ? 4.608 1.398 -17.471 1.00 90.88 75 SER A O 1
ATOM 578 N N . PHE A 1 76 ? 4.721 0.914 -19.653 1.00 91.25 76 PHE A N 1
ATOM 579 C CA . PHE A 1 76 ? 5.830 1.805 -19.977 1.00 91.25 76 PHE A CA 1
ATOM 580 C C . PHE A 1 76 ? 5.380 2.906 -20.932 1.00 91.25 76 PHE A C 1
ATOM 582 O O . PHE A 1 76 ? 4.361 2.791 -21.608 1.00 91.25 76 PHE A O 1
ATOM 589 N N . LEU A 1 77 ? 6.163 3.973 -20.973 1.00 90.19 77 LEU A N 1
ATOM 590 C CA . LEU A 1 77 ? 6.131 5.018 -21.983 1.00 90.19 77 LEU A CA 1
ATOM 591 C C . LEU A 1 77 ? 7.466 5.001 -22.724 1.00 90.19 77 LEU A C 1
ATOM 593 O O . LEU A 1 77 ? 8.486 4.594 -22.162 1.00 90.19 77 LEU A O 1
ATOM 597 N N . VAL A 1 78 ? 7.463 5.466 -23.969 1.00 89.88 78 VAL A N 1
ATOM 598 C CA . VAL A 1 78 ? 8.694 5.697 -24.727 1.00 89.88 78 VAL A CA 1
ATOM 599 C C . VAL A 1 78 ? 9.008 7.186 -24.701 1.00 89.88 78 VAL A C 1
ATOM 601 O O . VAL A 1 78 ? 8.203 8.003 -25.143 1.00 89.88 78 VAL A O 1
ATOM 604 N N . HIS A 1 79 ? 10.174 7.548 -24.175 1.00 88.19 79 HIS A N 1
ATOM 605 C CA . HIS A 1 79 ? 10.660 8.925 -24.150 1.00 88.19 79 HIS A CA 1
ATOM 606 C C . HIS A 1 79 ? 12.101 8.956 -24.653 1.00 88.19 79 HIS A C 1
ATOM 608 O O . HIS A 1 79 ? 12.945 8.245 -24.118 1.00 88.19 79 HIS A O 1
ATOM 614 N N . HIS A 1 80 ? 12.377 9.731 -25.708 1.00 88.06 80 HIS A N 1
ATOM 615 C CA . HIS A 1 80 ? 13.672 9.721 -26.407 1.00 88.06 80 HIS A CA 1
ATOM 616 C C . HIS A 1 80 ? 14.169 8.301 -26.732 1.00 88.06 80 HIS A C 1
ATOM 618 O O . HIS A 1 80 ? 15.300 7.951 -26.422 1.00 88.06 80 HIS A O 1
ATOM 624 N N . GLN A 1 81 ? 13.294 7.468 -27.310 1.00 88.06 81 GLN A N 1
ATOM 625 C CA . GLN A 1 81 ? 13.564 6.057 -27.634 1.00 88.06 81 GLN A CA 1
ATOM 626 C C . GLN A 1 81 ? 13.836 5.139 -26.427 1.00 88.06 81 GLN A C 1
ATOM 628 O O . GLN A 1 81 ? 14.077 3.950 -26.618 1.00 88.06 81 GLN A O 1
ATOM 633 N N . MET A 1 82 ? 13.739 5.636 -25.192 1.00 89.00 82 MET A N 1
ATOM 634 C CA . MET A 1 82 ? 13.952 4.855 -23.973 1.00 89.00 82 MET A CA 1
ATOM 635 C C . MET A 1 82 ? 12.632 4.450 -23.322 1.00 89.00 82 MET A C 1
ATOM 637 O O . MET A 1 82 ? 11.674 5.226 -23.298 1.00 89.00 82 MET A O 1
ATOM 641 N N . LEU A 1 83 ? 12.596 3.250 -22.740 1.00 88.81 83 LEU A N 1
ATOM 642 C CA . LEU A 1 83 ? 11.495 2.793 -21.898 1.00 88.81 83 LEU A CA 1
ATOM 643 C C . LEU A 1 83 ? 11.581 3.447 -20.522 1.00 88.81 83 LEU A C 1
ATOM 645 O O . LEU A 1 83 ? 12.523 3.223 -19.759 1.00 88.81 83 LEU A O 1
ATOM 649 N N . VAL A 1 84 ? 10.544 4.205 -20.190 1.00 88.12 84 VAL A N 1
ATOM 650 C CA . VAL A 1 84 ? 10.359 4.834 -18.884 1.00 88.12 84 VAL A CA 1
ATOM 651 C C . VAL A 1 84 ? 9.092 4.247 -18.264 1.00 88.12 84 VAL A C 1
ATOM 653 O O . VAL A 1 84 ? 8.097 4.082 -18.973 1.00 88.12 84 VAL A O 1
ATOM 656 N N . PRO A 1 85 ? 9.081 3.872 -16.974 1.00 87.25 85 PRO A N 1
ATOM 657 C CA . PRO A 1 85 ? 7.846 3.450 -16.316 1.00 87.25 85 PRO A CA 1
ATOM 658 C C . PRO A 1 85 ? 6.773 4.531 -16.476 1.00 87.25 85 PRO A C 1
ATOM 660 O O . PRO A 1 85 ? 7.069 5.728 -16.426 1.00 87.25 85 PRO A O 1
ATOM 663 N N . SER A 1 86 ? 5.518 4.119 -16.659 1.00 82.69 86 SER A N 1
ATOM 664 C CA . SER A 1 86 ? 4.410 5.076 -16.637 1.00 82.69 86 SER A CA 1
ATOM 665 C C . SER A 1 86 ? 4.195 5.629 -15.213 1.00 82.69 86 SER A C 1
ATOM 667 O O . SER A 1 86 ? 5.032 5.420 -14.340 1.00 82.69 86 SER A O 1
ATOM 669 N N . MET A 1 87 ? 3.134 6.412 -14.974 1.00 75.88 87 MET A N 1
ATOM 670 C CA . MET A 1 87 ? 2.929 7.317 -13.814 1.00 75.88 87 MET A CA 1
ATOM 671 C C . MET A 1 87 ? 2.857 6.668 -12.395 1.00 75.88 87 MET A C 1
ATOM 673 O O . MET A 1 87 ? 1.996 7.027 -11.588 1.00 75.88 87 MET A O 1
ATOM 677 N N . TRP A 1 88 ? 3.724 5.711 -12.060 1.00 83.00 88 TRP A N 1
ATOM 678 C CA . TRP A 1 88 ? 3.771 4.947 -10.807 1.00 83.00 88 TRP A CA 1
ATOM 679 C C . TRP A 1 88 ? 5.218 4.642 -10.354 1.00 83.00 88 TRP A C 1
ATOM 681 O O . TRP A 1 88 ? 5.526 3.576 -9.829 1.00 83.00 88 TRP A O 1
ATOM 691 N N . LEU A 1 89 ? 6.129 5.611 -10.505 1.00 88.06 89 LEU A N 1
ATOM 692 C CA . LEU A 1 89 ? 7.543 5.512 -10.095 1.00 88.06 89 LEU A CA 1
ATOM 693 C C . LEU A 1 89 ? 7.762 5.165 -8.611 1.00 88.06 89 LEU A C 1
ATOM 695 O O . LEU A 1 89 ? 8.814 4.625 -8.258 1.00 88.06 89 LEU A O 1
ATOM 699 N N . GLY A 1 90 ? 6.797 5.460 -7.736 1.00 92.00 90 GLY A N 1
ATOM 700 C CA . GLY A 1 90 ? 7.005 5.349 -6.297 1.00 92.00 90 GLY A CA 1
ATOM 701 C C . GLY A 1 90 ? 7.191 3.930 -5.777 1.00 92.00 90 GLY A C 1
ATOM 702 O O . GLY A 1 90 ? 8.022 3.730 -4.891 1.00 92.00 90 GLY A O 1
ATOM 703 N N . LEU A 1 91 ? 6.481 2.931 -6.320 1.00 92.44 91 LEU A N 1
ATOM 704 C CA . LEU A 1 91 ? 6.669 1.548 -5.867 1.00 92.44 91 LEU A CA 1
ATOM 705 C C . LEU A 1 91 ? 8.037 0.984 -6.297 1.00 92.44 91 LEU A C 1
ATOM 707 O O . LEU A 1 91 ? 8.757 0.500 -5.423 1.00 92.44 91 LEU A O 1
ATOM 711 N N . PRO A 1 92 ? 8.464 1.087 -7.572 1.00 92.25 92 PRO A N 1
ATOM 712 C CA . PRO A 1 92 ? 9.815 0.699 -7.971 1.00 92.25 92 PRO A CA 1
ATOM 713 C C . PRO A 1 92 ? 10.911 1.386 -7.168 1.00 92.25 92 PRO A C 1
ATOM 715 O O . PRO A 1 92 ? 11.866 0.730 -6.754 1.00 92.25 92 PRO A O 1
ATOM 718 N N . TRP A 1 93 ? 10.757 2.690 -6.917 1.00 92.56 93 TRP A N 1
ATOM 719 C CA . TRP A 1 93 ? 11.701 3.453 -6.109 1.00 92.56 93 TRP A CA 1
ATOM 720 C C . TRP A 1 93 ? 11.785 2.910 -4.682 1.00 92.56 93 TRP A C 1
ATOM 722 O O . TRP A 1 93 ? 12.884 2.641 -4.199 1.00 92.56 93 TRP A O 1
ATOM 732 N N . LEU A 1 94 ? 10.639 2.662 -4.040 1.00 92.62 94 LEU A N 1
ATOM 733 C CA . LEU A 1 94 ? 10.583 2.115 -2.684 1.00 92.62 94 LEU A CA 1
ATOM 734 C C . LEU A 1 94 ? 11.238 0.737 -2.605 1.00 92.62 94 LEU A C 1
ATOM 736 O O . LEU A 1 94 ? 12.070 0.497 -1.733 1.00 92.62 94 LEU A O 1
ATOM 740 N N . LEU A 1 95 ? 10.880 -0.163 -3.520 1.00 92.75 95 LEU A N 1
ATOM 741 C CA . LEU A 1 95 ? 11.431 -1.516 -3.551 1.00 92.75 95 LEU A CA 1
ATOM 742 C C . LEU A 1 95 ? 12.934 -1.489 -3.807 1.00 92.75 95 LEU A C 1
ATOM 744 O O . LEU A 1 95 ? 13.676 -2.223 -3.160 1.00 92.75 95 LEU A O 1
ATOM 748 N N . ARG A 1 96 ? 13.408 -0.613 -4.699 1.00 92.06 96 ARG A N 1
ATOM 749 C CA . ARG A 1 96 ? 14.839 -0.453 -4.954 1.00 92.06 96 ARG A CA 1
ATOM 750 C C . ARG A 1 96 ? 15.565 0.109 -3.732 1.00 92.06 96 ARG A C 1
ATOM 752 O O . ARG A 1 96 ? 16.571 -0.469 -3.330 1.00 92.06 96 ARG A O 1
ATOM 759 N N . ALA A 1 97 ? 15.051 1.157 -3.095 1.00 92.06 97 ALA A N 1
ATOM 760 C CA . ALA A 1 97 ? 15.635 1.703 -1.870 1.00 92.06 97 ALA A CA 1
ATOM 761 C C . ALA A 1 97 ? 15.730 0.640 -0.764 1.00 92.06 97 ALA A C 1
ATOM 763 O O . ALA A 1 97 ? 16.793 0.437 -0.180 1.00 92.06 97 ALA A O 1
ATOM 764 N N . LEU A 1 98 ? 14.652 -0.115 -0.542 1.00 91.94 98 LEU A N 1
ATOM 765 C CA . LEU A 1 98 ? 14.628 -1.205 0.433 1.00 91.94 98 LEU A CA 1
ATOM 766 C C . LEU A 1 98 ? 15.566 -2.354 0.057 1.00 91.94 98 LEU A C 1
ATOM 768 O O . LEU A 1 98 ? 16.207 -2.921 0.936 1.00 91.94 98 LEU A O 1
ATOM 772 N N . SER A 1 99 ? 15.696 -2.671 -1.233 1.00 92.50 99 SER A N 1
ATOM 773 C CA . SER A 1 99 ? 16.614 -3.711 -1.711 1.00 92.50 99 SER A CA 1
ATOM 774 C C . SER A 1 99 ? 18.072 -3.391 -1.375 1.00 92.50 99 SER A C 1
ATOM 776 O O . SER A 1 99 ? 18.817 -4.293 -1.005 1.00 92.50 99 SER A O 1
ATOM 778 N N . LEU A 1 100 ? 18.461 -2.109 -1.408 1.00 91.38 100 LEU A N 1
ATOM 779 C CA . LEU A 1 100 ? 19.806 -1.673 -1.022 1.00 91.38 100 LEU A CA 1
ATOM 780 C C . LEU A 1 100 ? 20.035 -1.751 0.490 1.00 91.38 100 LEU A C 1
ATOM 782 O O . LEU A 1 100 ? 21.132 -2.092 0.916 1.00 91.38 100 LEU A O 1
ATOM 786 N N . VAL A 1 101 ? 19.010 -1.454 1.294 1.00 92.12 101 VAL A N 1
ATOM 787 C CA . VAL A 1 101 ? 19.102 -1.515 2.763 1.00 92.12 101 VAL A CA 1
ATOM 788 C C . VAL A 1 101 ? 19.136 -2.961 3.260 1.00 92.12 101 VAL A C 1
ATOM 790 O O . VAL A 1 101 ? 19.905 -3.289 4.156 1.00 92.12 101 VAL A O 1
ATOM 793 N N . VAL A 1 102 ? 18.297 -3.828 2.691 1.00 92.19 102 VAL A N 1
ATOM 794 C CA . VAL A 1 102 ? 18.167 -5.232 3.114 1.00 92.19 102 VAL A CA 1
ATOM 795 C C . VAL A 1 102 ? 19.229 -6.126 2.462 1.00 92.19 102 VAL A C 1
ATOM 797 O O . VAL A 1 102 ? 19.544 -7.187 2.991 1.00 92.19 102 VAL A O 1
ATOM 800 N N . GLY A 1 103 ? 19.772 -5.730 1.307 1.00 89.75 103 GLY A N 1
ATOM 801 C CA . GLY A 1 103 ? 20.665 -6.570 0.503 1.00 89.75 103 GLY A CA 1
ATOM 802 C C . GLY A 1 103 ? 19.946 -7.712 -0.229 1.00 89.75 103 GLY A C 1
ATOM 803 O O . GLY A 1 103 ? 20.587 -8.649 -0.697 1.00 89.75 103 GLY A O 1
ATOM 804 N N . ALA A 1 104 ? 18.615 -7.657 -0.332 1.00 88.44 104 ALA A N 1
ATOM 805 C CA . ALA A 1 104 ? 17.800 -8.635 -1.054 1.00 88.44 104 ALA A CA 1
ATOM 806 C C . ALA A 1 104 ? 17.462 -8.143 -2.467 1.00 88.44 104 ALA A C 1
ATOM 808 O O . ALA A 1 104 ? 17.477 -6.947 -2.744 1.00 88.44 104 ALA A O 1
ATOM 809 N N . ARG A 1 105 ? 17.092 -9.049 -3.379 1.00 85.94 105 ARG A N 1
ATOM 810 C CA . ARG A 1 105 ? 16.611 -8.654 -4.714 1.00 85.94 105 ARG A CA 1
ATOM 811 C C . ARG A 1 105 ? 15.276 -7.916 -4.588 1.00 85.94 105 ARG A C 1
ATOM 813 O O . ARG A 1 105 ? 14.381 -8.404 -3.904 1.00 85.94 105 ARG A O 1
ATOM 820 N N . ALA A 1 106 ? 15.103 -6.795 -5.291 1.00 82.19 106 ALA A N 1
ATOM 821 C CA . ALA A 1 106 ? 13.870 -5.996 -5.229 1.00 82.19 106 ALA A CA 1
ATOM 822 C C . ALA A 1 106 ? 12.604 -6.815 -5.554 1.00 82.19 106 ALA A C 1
ATOM 824 O O . ALA A 1 106 ? 11.565 -6.633 -4.932 1.00 82.19 106 ALA A O 1
ATOM 825 N N . GLU A 1 107 ? 12.723 -7.779 -6.463 1.00 76.31 107 GLU A N 1
ATOM 826 C CA . GLU A 1 107 ? 11.674 -8.736 -6.834 1.00 76.31 107 GLU A CA 1
ATOM 827 C C . GLU A 1 107 ? 11.203 -9.612 -5.661 1.00 76.31 107 GLU A C 1
ATOM 829 O O . GLU A 1 107 ? 10.011 -9.864 -5.496 1.00 76.31 107 GLU A O 1
ATOM 834 N N . THR A 1 108 ? 12.126 -10.025 -4.788 1.00 81.12 108 THR A N 1
ATOM 835 C CA . THR A 1 108 ? 11.810 -10.854 -3.609 1.00 81.12 108 THR A CA 1
ATOM 836 C C . THR A 1 108 ? 11.095 -10.069 -2.508 1.00 81.12 108 THR A C 1
ATOM 838 O O . THR A 1 108 ? 10.490 -10.657 -1.612 1.00 81.12 108 THR A O 1
ATOM 841 N N . LEU A 1 109 ? 11.086 -8.735 -2.604 1.00 85.75 109 LEU A N 1
ATOM 842 C CA . LEU A 1 109 ? 10.357 -7.867 -1.683 1.00 85.75 109 LEU A CA 1
ATOM 843 C C . LEU A 1 109 ? 8.846 -7.841 -1.960 1.00 85.75 109 LEU A C 1
ATOM 845 O O . LEU A 1 109 ? 8.122 -7.168 -1.232 1.00 85.75 109 LEU A O 1
ATOM 849 N N . GLY A 1 110 ? 8.326 -8.612 -2.924 1.00 85.31 110 GLY A N 1
ATOM 850 C CA . GLY A 1 110 ? 6.877 -8.799 -3.084 1.00 85.31 110 GLY A CA 1
ATOM 851 C C . GLY A 1 110 ? 6.185 -9.323 -1.812 1.00 85.31 110 GLY A C 1
ATOM 852 O O . GLY A 1 110 ? 5.040 -8.974 -1.527 1.00 85.31 110 GLY A O 1
ATOM 853 N N . LEU A 1 111 ? 6.903 -10.067 -0.960 1.00 89.88 111 LEU A N 1
ATOM 854 C CA . LEU A 1 111 ? 6.403 -10.481 0.359 1.00 89.88 111 LEU A CA 1
ATOM 855 C C . LEU A 1 111 ? 6.178 -9.301 1.316 1.00 89.88 111 LEU A C 1
ATOM 857 O O . LEU A 1 111 ? 5.309 -9.366 2.188 1.00 89.88 111 LEU A O 1
ATOM 861 N N . LEU A 1 112 ? 6.915 -8.203 1.146 1.00 90.62 112 LEU A N 1
ATOM 862 C CA . LEU A 1 112 ? 6.689 -6.990 1.924 1.00 90.62 112 LEU A CA 1
ATOM 863 C C . LEU A 1 112 ? 5.340 -6.360 1.575 1.00 90.62 112 LEU A C 1
ATOM 865 O O . LEU A 1 112 ? 4.644 -5.884 2.469 1.00 90.62 112 LEU A O 1
ATOM 869 N N . VAL A 1 113 ? 4.939 -6.393 0.303 1.00 92.44 113 VAL A N 1
ATOM 870 C CA . VAL A 1 113 ? 3.620 -5.910 -0.127 1.00 92.44 113 VAL A CA 1
ATOM 871 C C . VAL A 1 113 ? 2.510 -6.754 0.492 1.00 92.44 113 VAL A C 1
ATOM 873 O O . VAL A 1 113 ? 1.533 -6.199 0.998 1.00 92.44 113 VAL A O 1
ATOM 876 N N . VAL A 1 114 ? 2.686 -8.077 0.550 1.00 93.81 114 VAL A N 1
ATOM 877 C CA . VAL A 1 114 ? 1.764 -8.975 1.264 1.00 93.81 114 VAL A CA 1
ATOM 878 C C . VAL A 1 114 ? 1.655 -8.581 2.740 1.00 93.81 114 VAL A C 1
ATOM 880 O O . VAL A 1 114 ? 0.549 -8.398 3.252 1.00 93.81 114 VAL A O 1
ATOM 883 N N . LEU A 1 115 ? 2.790 -8.380 3.416 1.00 94.38 115 LEU A N 1
ATOM 884 C CA . LEU A 1 115 ? 2.823 -7.978 4.822 1.00 94.38 115 LEU A CA 1
ATOM 885 C C . LEU A 1 115 ? 2.121 -6.630 5.055 1.00 94.38 115 LEU A C 1
ATOM 887 O O . LEU A 1 115 ? 1.276 -6.519 5.945 1.00 94.38 115 LEU A O 1
ATOM 891 N N . ILE A 1 116 ? 2.435 -5.625 4.233 1.00 95.81 116 ILE A N 1
ATOM 892 C CA . ILE A 1 116 ? 1.807 -4.296 4.250 1.00 95.81 116 ILE A CA 1
ATOM 893 C C . ILE A 1 116 ? 0.286 -4.418 4.108 1.00 95.81 116 ILE A C 1
ATOM 895 O O . ILE A 1 116 ? -0.458 -3.798 4.869 1.00 95.81 116 ILE A O 1
ATOM 899 N N . SER A 1 117 ? -0.178 -5.272 3.201 1.00 96.50 117 SER A N 1
ATOM 900 C CA . SER A 1 117 ? -1.604 -5.479 2.943 1.00 96.50 117 SER A CA 1
ATOM 901 C C . SER A 1 117 ? -2.307 -6.130 4.141 1.00 96.50 117 SER A C 1
ATOM 903 O O . SER A 1 117 ? -3.377 -5.694 4.569 1.00 96.50 117 SER A O 1
ATOM 905 N N . ILE A 1 118 ? -1.693 -7.127 4.777 1.00 97.12 118 ILE A N 1
ATOM 906 C CA . ILE A 1 118 ? -2.262 -7.747 5.985 1.00 97.12 118 ILE A CA 1
ATOM 907 C C . ILE A 1 118 ? -2.358 -6.724 7.124 1.00 97.12 118 ILE A C 1
ATOM 909 O O . ILE A 1 118 ? -3.387 -6.627 7.799 1.00 97.12 118 ILE A O 1
ATOM 913 N N . LEU A 1 119 ? -1.319 -5.910 7.320 1.00 97.19 119 LEU A N 1
ATOM 914 C CA . LEU A 1 119 ? -1.336 -4.834 8.314 1.00 97.19 119 LEU A CA 1
ATOM 915 C C . LEU A 1 119 ? -2.409 -3.775 8.004 1.00 97.19 119 LEU A C 1
ATOM 917 O O . LEU A 1 119 ? -3.040 -3.249 8.932 1.00 97.19 119 LEU A O 1
ATOM 921 N N . ALA A 1 120 ? -2.671 -3.495 6.726 1.00 98.00 120 ALA A N 1
ATOM 922 C CA . ALA A 1 120 ? -3.746 -2.604 6.307 1.00 98.00 120 ALA A CA 1
ATOM 923 C C . ALA A 1 120 ? -5.131 -3.170 6.660 1.00 98.00 120 ALA A C 1
ATOM 925 O O . ALA A 1 120 ? -5.966 -2.428 7.173 1.00 98.00 120 ALA A O 1
ATOM 926 N N . VAL A 1 121 ? -5.363 -4.481 6.530 1.00 97.88 121 VAL A N 1
ATOM 927 C CA . VAL A 1 121 ? -6.617 -5.129 6.975 1.00 97.88 121 VAL A CA 1
ATOM 928 C C . VAL A 1 121 ? -6.876 -4.899 8.470 1.00 97.88 121 VAL A C 1
ATOM 930 O O . VAL A 1 121 ? -7.984 -4.534 8.878 1.00 97.88 121 VAL A O 1
ATOM 933 N N . PHE A 1 122 ? -5.854 -5.057 9.315 1.00 97.69 122 PHE A N 1
ATOM 934 C CA . PHE A 1 122 ? -5.993 -4.800 10.754 1.00 97.69 122 PHE A CA 1
ATOM 935 C C . PHE A 1 122 ? -6.130 -3.309 11.086 1.00 97.69 122 PHE A C 1
ATOM 937 O O . PHE A 1 122 ? -6.832 -2.951 12.037 1.00 97.69 122 PHE A O 1
ATOM 944 N N . SER A 1 123 ? -5.505 -2.435 10.301 1.00 97.25 123 SER A N 1
ATOM 945 C CA . SER A 1 123 ? -5.698 -0.987 10.410 1.00 97.25 123 SER A CA 1
ATOM 946 C C . SER A 1 123 ? -7.130 -0.590 10.053 1.00 97.25 123 SER A C 1
ATOM 948 O O . SER A 1 123 ? -7.777 0.130 10.816 1.00 97.25 123 SER A O 1
ATOM 950 N N . TRP A 1 124 ? -7.673 -1.154 8.972 1.00 97.44 124 TRP A N 1
ATOM 951 C CA . TRP A 1 124 ? -9.052 -0.957 8.533 1.00 97.44 124 TRP A CA 1
ATOM 952 C C . TRP A 1 124 ? -10.058 -1.381 9.602 1.00 97.44 124 TRP A C 1
ATOM 954 O O . TRP A 1 124 ? -10.948 -0.614 9.977 1.00 97.44 124 TRP A O 1
ATOM 964 N N . LYS A 1 125 ? -9.840 -2.556 10.203 1.00 96.94 125 LYS A N 1
ATOM 965 C CA . LYS A 1 125 ? -10.593 -3.013 11.373 1.00 96.94 125 LYS A CA 1
ATOM 966 C C . LYS A 1 125 ? -10.630 -1.960 12.482 1.00 96.94 125 LYS A C 1
ATOM 968 O O . LYS A 1 125 ? -11.680 -1.736 13.089 1.00 96.94 125 LYS A O 1
ATOM 973 N N . HIS A 1 126 ? -9.479 -1.360 12.800 1.00 95.31 126 HIS A N 1
ATOM 974 C CA . HIS A 1 126 ? -9.384 -0.376 13.874 1.00 95.31 126 HIS A CA 1
ATOM 975 C C . HIS A 1 126 ? -10.203 0.872 13.543 1.00 95.31 126 HIS A C 1
ATOM 977 O O . HIS A 1 126 ? -11.038 1.258 14.363 1.00 95.31 126 HIS A O 1
ATOM 983 N N . ILE A 1 127 ? -10.030 1.420 12.335 1.00 93.69 127 ILE A N 1
ATOM 984 C CA . ILE A 1 127 ? -10.786 2.577 11.834 1.00 93.69 127 ILE A CA 1
ATOM 985 C C . ILE A 1 127 ? -12.292 2.318 11.958 1.00 93.69 127 ILE A C 1
ATOM 987 O O . ILE A 1 127 ? -12.987 3.062 12.649 1.00 93.69 127 ILE A O 1
ATOM 991 N N . VAL A 1 128 ? -12.794 1.221 11.382 1.00 93.94 128 VAL A N 1
ATOM 992 C CA . VAL A 1 128 ? -14.236 0.922 11.370 1.00 93.94 128 VAL A CA 1
ATOM 993 C C . VAL A 1 128 ? -14.774 0.653 12.775 1.00 93.94 128 VAL A C 1
ATOM 995 O O . VAL A 1 128 ? -15.834 1.163 13.141 1.00 93.94 128 VAL A O 1
ATOM 998 N N . SER A 1 129 ? -14.032 -0.091 13.606 1.00 93.75 129 SER A N 1
ATOM 999 C CA . SER A 1 129 ? -14.462 -0.382 14.982 1.00 93.75 129 SER A CA 1
ATOM 1000 C C . SER A 1 129 ? -14.670 0.878 15.816 1.00 93.75 129 SER A C 1
ATOM 1002 O O . SER A 1 129 ? -15.503 0.902 16.722 1.00 93.75 129 SER A O 1
ATOM 1004 N N . LYS A 1 130 ? -13.891 1.912 15.511 1.00 87.94 130 LYS A N 1
ATOM 1005 C CA . LYS A 1 130 ? -13.905 3.187 16.203 1.00 87.94 130 LYS A CA 1
ATOM 1006 C C . LYS A 1 130 ? -14.953 4.129 15.631 1.00 87.94 130 LYS A C 1
ATOM 1008 O O . LYS A 1 130 ? -15.692 4.720 16.409 1.00 87.94 130 LYS A O 1
ATOM 1013 N N . LEU A 1 131 ? -15.064 4.199 14.306 1.00 85.69 131 LEU A N 1
ATOM 1014 C CA . LEU A 1 131 ? -16.069 5.006 13.616 1.00 85.69 131 LEU A CA 1
ATOM 1015 C C . LEU A 1 131 ? -17.497 4.594 14.005 1.00 85.69 131 LEU A C 1
ATOM 1017 O O . LEU A 1 131 ? -18.339 5.450 14.248 1.00 85.69 131 LEU A O 1
ATOM 1021 N N . LEU A 1 132 ? -17.748 3.287 14.121 1.00 88.75 132 LEU A N 1
ATOM 1022 C CA . LEU A 1 132 ? -19.064 2.737 14.468 1.00 88.75 132 LEU A CA 1
ATOM 1023 C C . LEU A 1 132 ? -19.239 2.452 15.966 1.00 88.75 132 LEU A C 1
ATOM 1025 O O . LEU A 1 132 ? -20.269 1.917 16.369 1.00 88.75 132 LEU A O 1
ATOM 1029 N N . ASN A 1 133 ? -18.216 2.725 16.785 1.00 88.81 133 ASN A N 1
ATOM 1030 C CA . ASN A 1 133 ? -18.149 2.331 18.196 1.00 88.81 133 ASN A CA 1
ATOM 1031 C C . ASN A 1 133 ? -18.537 0.850 18.442 1.00 88.81 133 ASN A C 1
ATOM 1033 O O . ASN A 1 133 ? -19.124 0.492 19.462 1.00 88.81 133 ASN A O 1
ATOM 1037 N N . ASN A 1 134 ? -18.223 -0.029 17.485 1.00 93.12 134 ASN A N 1
ATOM 1038 C CA . ASN A 1 134 ? -18.640 -1.426 17.482 1.00 93.12 134 ASN A CA 1
ATOM 1039 C C . ASN A 1 134 ? -17.480 -2.332 17.049 1.00 93.12 134 ASN A C 1
ATOM 1041 O O . ASN A 1 134 ? -17.062 -2.367 15.890 1.00 93.12 134 ASN A O 1
ATOM 1045 N N . LYS A 1 135 ? -16.963 -3.116 18.002 1.00 94.69 135 LYS A N 1
ATOM 1046 C CA . LYS A 1 135 ? -15.825 -4.021 17.776 1.00 94.69 135 LYS A CA 1
ATOM 1047 C C . LYS A 1 135 ? -16.147 -5.153 16.802 1.00 94.69 135 LYS A C 1
ATOM 1049 O O . LYS A 1 135 ? -15.245 -5.579 16.082 1.00 94.69 135 LYS A O 1
ATOM 1054 N N . THR A 1 136 ? -17.387 -5.636 16.794 1.00 95.56 136 THR A N 1
ATOM 1055 C CA . THR A 1 136 ? -17.838 -6.705 15.897 1.00 95.56 136 THR A CA 1
ATOM 1056 C C . THR A 1 136 ? -17.858 -6.202 14.462 1.00 95.56 136 THR A C 1
ATOM 1058 O O . THR A 1 136 ? -17.264 -6.838 13.600 1.00 95.56 136 THR A O 1
ATOM 1061 N N . MET A 1 137 ? -18.411 -5.009 14.222 1.00 96.06 137 MET A N 1
ATOM 1062 C CA . MET A 1 137 ? -18.427 -4.411 12.880 1.00 96.06 137 MET A CA 1
ATOM 1063 C C . MET A 1 137 ? -17.024 -4.127 12.342 1.00 96.06 137 MET A C 1
ATOM 1065 O O . MET A 1 137 ? -16.773 -4.320 11.158 1.00 96.06 137 MET A O 1
ATOM 1069 N N . GLY A 1 138 ? -16.073 -3.764 13.208 1.00 96.25 138 GLY A N 1
ATOM 1070 C CA . GLY A 1 138 ? -14.670 -3.668 12.802 1.00 96.25 138 GLY A CA 1
ATOM 1071 C C . GLY A 1 138 ? -14.091 -4.998 12.311 1.00 96.25 138 GLY A C 1
ATOM 1072 O O . GLY A 1 138 ? -13.361 -5.017 11.327 1.00 96.25 138 GLY A O 1
ATOM 1073 N N . TRP A 1 139 ? -14.418 -6.115 12.969 1.00 96.88 139 TRP A N 1
ATOM 1074 C CA . TRP A 1 139 ? -13.996 -7.444 12.514 1.00 96.88 139 TRP A CA 1
ATOM 1075 C C . TRP A 1 139 ? -14.687 -7.876 11.225 1.00 96.88 139 TRP A C 1
ATOM 1077 O O . TRP A 1 139 ? -14.009 -8.414 10.355 1.00 96.88 139 TRP A O 1
ATOM 1087 N N . VAL A 1 140 ? -15.988 -7.604 11.086 1.00 96.44 140 VAL A N 1
ATOM 1088 C CA . VAL A 1 140 ? -16.724 -7.853 9.839 1.00 96.44 140 VAL A CA 1
ATOM 1089 C C . VAL A 1 140 ? -16.067 -7.087 8.694 1.00 96.44 140 VAL A C 1
ATOM 1091 O O . VAL A 1 140 ? -15.699 -7.699 7.704 1.00 96.44 140 VAL A O 1
ATOM 1094 N N . ALA A 1 141 ? -15.794 -5.792 8.861 1.00 96.94 141 ALA A N 1
ATOM 1095 C CA . ALA A 1 141 ? -15.146 -4.985 7.830 1.00 96.94 141 ALA A CA 1
ATOM 1096 C C . ALA A 1 141 ? -13.728 -5.465 7.478 1.00 96.94 141 ALA A C 1
ATOM 1098 O O . ALA A 1 141 ? -13.341 -5.443 6.312 1.00 96.94 141 ALA A O 1
ATOM 1099 N N . ALA A 1 142 ? -12.957 -5.918 8.470 1.00 97.06 142 ALA A N 1
ATOM 1100 C CA . ALA A 1 142 ? -11.643 -6.518 8.245 1.00 97.06 142 ALA A CA 1
ATOM 1101 C C . ALA A 1 142 ? -11.745 -7.803 7.420 1.00 97.06 142 ALA A C 1
ATOM 1103 O O . ALA A 1 142 ? -11.001 -7.982 6.462 1.00 97.06 142 ALA A O 1
ATOM 1104 N N . PHE A 1 143 ? -12.684 -8.678 7.787 1.00 96.00 143 PHE A N 1
ATOM 1105 C CA . PHE A 1 143 ? -12.937 -9.922 7.077 1.00 96.00 143 PHE A CA 1
ATOM 1106 C C . PHE A 1 143 ? -13.387 -9.645 5.644 1.00 96.00 143 PHE A C 1
ATOM 1108 O O . PHE A 1 143 ? -12.787 -10.182 4.721 1.00 96.00 143 PHE A O 1
ATOM 1115 N N . THR A 1 144 ? -14.357 -8.746 5.452 1.00 96.00 144 THR A N 1
ATOM 1116 C CA . THR A 1 144 ? -14.840 -8.336 4.129 1.00 96.00 144 THR A CA 1
ATOM 1117 C C . THR A 1 144 ? -13.711 -7.802 3.256 1.00 96.00 144 THR A C 1
ATOM 1119 O O . THR A 1 144 ? -13.626 -8.200 2.102 1.00 96.00 144 THR A O 1
ATOM 1122 N N . LEU A 1 145 ? -12.823 -6.951 3.788 1.00 96.38 145 LEU A N 1
ATOM 1123 C CA . LEU A 1 145 ? -11.666 -6.460 3.035 1.00 96.38 145 LEU A CA 1
ATOM 1124 C C . LEU A 1 145 ? -10.691 -7.594 2.695 1.00 96.38 145 LEU A C 1
ATOM 1126 O O . LEU A 1 145 ? -10.227 -7.671 1.564 1.00 96.38 145 LEU A O 1
ATOM 1130 N N . ALA A 1 146 ? -10.403 -8.482 3.650 1.00 95.56 146 ALA A N 1
ATOM 1131 C CA . ALA A 1 146 ? -9.471 -9.585 3.447 1.00 95.56 146 ALA A CA 1
ATOM 1132 C C . ALA A 1 146 ? -9.948 -10.571 2.368 1.00 95.56 146 ALA A C 1
ATOM 1134 O O . ALA A 1 146 ? -9.175 -10.994 1.517 1.00 95.56 146 ALA A O 1
ATOM 1135 N N . VAL A 1 147 ? -11.235 -10.914 2.360 1.00 94.75 147 VAL A N 1
ATOM 1136 C CA . VAL A 1 147 ? -11.787 -11.845 1.362 1.00 94.75 147 VAL A CA 1
ATOM 1137 C C . VAL A 1 147 ? -12.265 -11.143 0.090 1.00 94.75 147 VAL A C 1
ATOM 1139 O O . VAL A 1 147 ? -12.777 -11.801 -0.814 1.00 94.75 147 VAL A O 1
ATOM 1142 N N . HIS A 1 148 ? -12.120 -9.816 -0.003 1.00 96.31 148 HIS A N 1
ATOM 1143 C CA . HIS A 1 148 ? -12.553 -9.066 -1.176 1.00 96.31 148 HIS A CA 1
ATOM 1144 C C . HIS A 1 148 ? -11.760 -9.532 -2.409 1.00 96.31 148 HIS A C 1
ATOM 1146 O O . HIS A 1 148 ? -10.528 -9.439 -2.391 1.00 96.31 148 HIS A O 1
ATOM 1152 N N . PRO A 1 149 ? -12.413 -9.959 -3.509 1.00 93.81 149 PRO A N 1
ATOM 1153 C CA . PRO A 1 149 ? -11.720 -10.539 -4.662 1.00 93.81 149 PRO A CA 1
ATOM 1154 C C . PRO A 1 149 ? -10.627 -9.633 -5.231 1.00 93.81 149 PRO A C 1
ATOM 1156 O O . PRO A 1 149 ? -9.521 -10.090 -5.496 1.00 93.81 149 PRO A O 1
ATOM 1159 N N . GLY A 1 150 ? -10.894 -8.326 -5.333 1.00 94.81 150 GLY A N 1
ATOM 1160 C CA . GLY A 1 150 ? -9.892 -7.358 -5.784 1.00 94.81 150 GLY A CA 1
ATOM 1161 C C . GLY A 1 150 ? -8.715 -7.209 -4.815 1.00 94.81 150 GLY A C 1
ATOM 1162 O O . GLY A 1 150 ? -7.574 -7.095 -5.252 1.00 94.81 150 GLY A O 1
ATOM 1163 N N . TRP A 1 151 ? -8.963 -7.265 -3.500 1.00 95.69 151 TRP A N 1
ATOM 1164 C CA . TRP A 1 151 ? -7.888 -7.180 -2.509 1.00 95.69 151 TRP A CA 1
ATOM 1165 C C . TRP A 1 151 ? -6.992 -8.408 -2.603 1.00 95.69 151 TRP A C 1
ATOM 1167 O O . TRP A 1 151 ? -5.773 -8.279 -2.703 1.00 95.69 151 TRP A O 1
ATOM 1177 N N . TRP A 1 152 ? -7.602 -9.593 -2.639 1.00 92.56 152 TRP A N 1
ATOM 1178 C CA . TRP A 1 152 ? -6.880 -10.850 -2.758 1.00 92.56 152 TRP A CA 1
ATOM 1179 C C . TRP A 1 152 ? -6.086 -10.915 -4.062 1.00 92.56 152 TRP A C 1
ATOM 1181 O O . TRP A 1 152 ? -4.885 -11.166 -4.015 1.00 92.56 152 TRP A O 1
ATOM 1191 N N . TYR A 1 153 ? -6.716 -10.604 -5.197 1.00 92.62 153 TYR A N 1
ATOM 1192 C CA . TYR A 1 153 ? -6.069 -10.600 -6.506 1.00 92.62 153 TYR A CA 1
ATOM 1193 C C . TYR A 1 153 ? -4.810 -9.726 -6.519 1.00 92.62 153 TYR A C 1
ATOM 1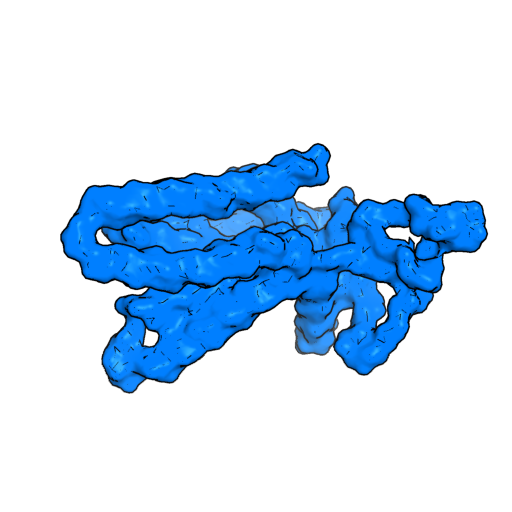195 O O . TYR A 1 153 ? -3.734 -10.215 -6.850 1.00 92.62 153 TYR A O 1
ATOM 1203 N N . PHE A 1 154 ? -4.902 -8.460 -6.100 1.00 93.81 154 PHE A N 1
ATOM 1204 C CA . PHE A 1 154 ? -3.744 -7.560 -6.138 1.00 93.81 154 PHE A CA 1
ATOM 1205 C C . PHE A 1 154 ? -2.699 -7.876 -5.062 1.00 93.81 154 PHE A C 1
ATOM 1207 O O . PHE A 1 154 ? -1.505 -7.713 -5.314 1.00 93.81 154 PHE A O 1
ATOM 1214 N N . THR A 1 155 ? -3.115 -8.352 -3.884 1.00 94.12 155 THR A N 1
ATOM 1215 C CA . THR A 1 155 ? -2.169 -8.754 -2.828 1.00 94.12 155 THR A CA 1
ATOM 1216 C C . THR A 1 155 ? -1.377 -9.988 -3.246 1.00 94.12 155 THR A C 1
ATOM 1218 O O . THR A 1 155 ? -0.160 -10.033 -3.068 1.00 94.12 155 THR A O 1
ATOM 1221 N N . ALA A 1 156 ? -2.055 -10.974 -3.840 1.00 91.69 156 ALA A N 1
ATOM 1222 C CA . ALA A 1 156 ? -1.454 -12.231 -4.260 1.00 91.69 156 ALA A CA 1
ATOM 1223 C C . ALA A 1 156 ? -0.419 -12.049 -5.368 1.00 91.69 156 ALA A C 1
ATOM 1225 O O . ALA A 1 156 ? 0.403 -12.927 -5.552 1.00 91.69 156 ALA A O 1
ATOM 1226 N N . ARG A 1 157 ? -0.407 -10.937 -6.105 1.00 89.38 157 ARG A N 1
ATOM 1227 C CA . ARG A 1 157 ? 0.602 -10.732 -7.146 1.00 89.38 157 ARG A CA 1
ATOM 1228 C C . ARG A 1 157 ? 1.854 -9.968 -6.699 1.00 89.38 157 ARG A C 1
ATOM 1230 O O . ARG A 1 157 ? 2.777 -9.793 -7.486 1.00 89.38 157 ARG A O 1
ATOM 1237 N N . GLY A 1 158 ? 1.922 -9.546 -5.434 1.00 86.44 158 GLY A N 1
ATOM 1238 C CA . GLY A 1 158 ? 3.144 -9.106 -4.742 1.00 86.44 158 GLY A CA 1
ATOM 1239 C C . GLY A 1 158 ? 3.786 -7.789 -5.205 1.00 86.44 158 GLY A C 1
ATOM 1240 O O . GLY A 1 158 ? 4.302 -7.059 -4.373 1.00 86.44 158 GLY A O 1
ATOM 1241 N N . LEU A 1 159 ? 3.755 -7.439 -6.490 1.00 92.44 159 LEU A N 1
ATOM 1242 C CA . LEU A 1 159 ? 4.378 -6.224 -7.037 1.00 92.44 159 LEU A CA 1
ATOM 1243 C C . LEU A 1 159 ? 3.368 -5.269 -7.679 1.00 92.44 159 LEU A C 1
ATOM 1245 O O . LEU A 1 159 ? 3.754 -4.320 -8.356 1.00 92.44 159 LEU A O 1
ATOM 1249 N N . HIS A 1 160 ? 2.071 -5.487 -7.461 1.00 93.00 160 HIS A N 1
ATOM 1250 C CA . HIS A 1 160 ? 1.048 -4.619 -8.025 1.00 93.00 160 HIS A CA 1
ATOM 1251 C C . HIS A 1 160 ? 0.928 -3.314 -7.210 1.00 93.00 160 HIS A C 1
ATOM 1253 O O . HIS A 1 160 ? 0.647 -3.361 -6.008 1.00 93.00 160 HIS A O 1
ATOM 1259 N N . PRO A 1 161 ? 1.047 -2.123 -7.828 1.00 94.06 161 PRO A N 1
ATOM 1260 C CA . PRO A 1 161 ? 1.025 -0.851 -7.094 1.00 94.06 161 PRO A CA 1
ATOM 1261 C C . PRO A 1 161 ? -0.319 -0.529 -6.422 1.00 94.06 161 PRO A C 1
ATOM 1263 O O . PRO A 1 161 ? -0.365 0.242 -5.466 1.00 94.06 161 PRO A O 1
ATOM 1266 N N . ASN A 1 162 ? -1.416 -1.139 -6.876 1.00 94.88 162 ASN A N 1
ATOM 1267 C CA . ASN A 1 162 ? -2.776 -0.856 -6.414 1.00 94.88 162 ASN A CA 1
ATOM 1268 C C . ASN A 1 162 ? -2.970 -1.202 -4.938 1.00 94.88 162 ASN A C 1
ATOM 1270 O O . ASN A 1 162 ? -3.524 -0.406 -4.183 1.00 94.88 162 ASN A O 1
ATOM 1274 N N . VAL A 1 163 ? -2.513 -2.379 -4.512 1.00 95.75 163 VAL A N 1
ATOM 1275 C CA . VAL A 1 163 ? -2.707 -2.804 -3.122 1.00 95.75 163 VAL A CA 1
ATOM 1276 C C . VAL A 1 163 ? -1.844 -1.979 -2.166 1.00 95.75 163 VAL A C 1
ATOM 1278 O O . VAL A 1 163 ? -2.299 -1.622 -1.079 1.00 95.75 163 VAL A O 1
ATOM 1281 N N . VAL A 1 164 ? -0.636 -1.591 -2.593 1.00 96.25 164 VAL A N 1
ATOM 1282 C CA . VAL A 1 164 ? 0.249 -0.712 -1.817 1.00 96.25 164 VAL A CA 1
ATOM 1283 C C . VAL A 1 164 ? -0.368 0.675 -1.678 1.00 96.25 164 VAL A C 1
ATOM 1285 O O . VAL A 1 164 ? -0.427 1.190 -0.564 1.00 96.25 164 VAL A O 1
ATOM 1288 N N . LEU A 1 165 ? -0.897 1.244 -2.770 1.00 96.56 165 LEU A N 1
ATOM 1289 C CA . LEU A 1 165 ? -1.634 2.509 -2.749 1.00 96.56 165 LEU A CA 1
ATOM 1290 C C . LEU A 1 165 ? -2.742 2.477 -1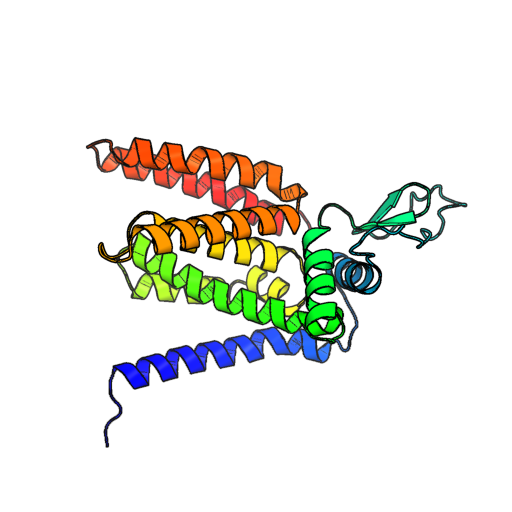.690 1.00 96.56 165 LEU A C 1
ATOM 1292 O O . LEU A 1 165 ? -2.753 3.310 -0.785 1.00 96.56 165 LEU A O 1
ATOM 1296 N N . VAL A 1 166 ? -3.656 1.506 -1.770 1.00 97.06 166 VAL A N 1
ATOM 1297 C CA . VAL A 1 166 ? -4.804 1.438 -0.851 1.00 97.06 166 VAL A CA 1
ATOM 1298 C C . VAL A 1 166 ? -4.349 1.170 0.587 1.00 97.06 166 VAL A C 1
ATOM 1300 O O . VAL A 1 166 ? -4.877 1.774 1.519 1.00 97.06 166 VAL A O 1
ATOM 1303 N N . SER A 1 167 ? -3.330 0.331 0.784 1.00 97.88 167 SER A N 1
ATOM 1304 C CA . SER A 1 167 ? -2.751 0.074 2.109 1.00 97.88 167 SER A CA 1
ATOM 1305 C C . SER A 1 167 ? -2.187 1.346 2.745 1.00 97.88 167 SER A C 1
ATOM 1307 O O . SER A 1 167 ? -2.470 1.633 3.910 1.00 97.88 167 SER A O 1
ATOM 1309 N N . LEU A 1 168 ? -1.450 2.151 1.974 1.00 97.56 168 LEU A N 1
ATOM 1310 C CA . LEU A 1 168 ? -0.909 3.435 2.422 1.00 97.56 168 LEU A CA 1
ATOM 1311 C C . LEU A 1 168 ? -2.018 4.454 2.724 1.00 97.56 168 LEU A C 1
ATOM 1313 O O . LEU A 1 168 ? -1.923 5.163 3.725 1.00 97.56 168 LEU A O 1
ATOM 1317 N N . LEU A 1 169 ? -3.099 4.490 1.936 1.00 97.06 169 LEU A N 1
ATOM 1318 C CA . LEU A 1 169 ? -4.273 5.319 2.242 1.00 97.06 169 LEU A CA 1
ATOM 1319 C C . LEU A 1 169 ? -4.936 4.904 3.565 1.00 97.06 169 LEU A C 1
ATOM 1321 O O . LEU A 1 169 ? -5.291 5.766 4.373 1.00 97.06 169 LEU A O 1
ATOM 1325 N N . ILE A 1 170 ? -5.061 3.597 3.826 1.00 97.56 170 ILE A N 1
ATOM 1326 C CA . ILE A 1 170 ? -5.606 3.073 5.088 1.00 97.56 170 ILE A CA 1
ATOM 1327 C C . ILE A 1 170 ? -4.705 3.459 6.270 1.00 97.56 170 ILE A C 1
ATOM 1329 O O . ILE A 1 170 ? -5.212 3.910 7.300 1.00 97.56 170 ILE A O 1
ATOM 1333 N N . PHE A 1 171 ? -3.381 3.327 6.141 1.00 97.81 171 PHE A N 1
ATOM 1334 C CA . PHE A 1 171 ? -2.450 3.758 7.189 1.00 97.81 171 PHE A CA 1
ATOM 1335 C C . PHE A 1 171 ? -2.489 5.268 7.419 1.00 97.81 171 PHE A C 1
ATOM 1337 O O . PHE A 1 171 ? -2.537 5.699 8.572 1.00 97.81 171 PHE A O 1
ATOM 1344 N N . GLY A 1 172 ? -2.543 6.063 6.347 1.00 95.50 172 GLY A N 1
ATOM 1345 C CA . GLY A 1 172 ? -2.690 7.515 6.422 1.00 95.50 172 GLY A CA 1
ATOM 1346 C C . GLY A 1 172 ? -3.957 7.922 7.173 1.00 95.50 172 GLY A C 1
ATOM 1347 O O . GLY A 1 172 ? -3.906 8.728 8.107 1.00 95.50 172 GLY A O 1
ATOM 1348 N N . GLY A 1 173 ? -5.084 7.290 6.835 1.00 92.31 173 GLY A N 1
ATOM 1349 C CA . GLY A 1 173 ? -6.366 7.491 7.508 1.00 92.31 173 GLY A CA 1
ATOM 1350 C C . GLY A 1 173 ? -6.339 7.087 8.984 1.00 92.31 173 GLY A C 1
ATOM 1351 O O . GLY A 1 173 ? -6.831 7.832 9.832 1.00 92.31 173 GLY A O 1
ATOM 1352 N N . LEU A 1 174 ? -5.718 5.949 9.319 1.00 93.75 174 LEU A N 1
ATOM 1353 C CA . LEU A 1 174 ? -5.559 5.516 10.709 1.00 93.75 174 LEU A CA 1
ATOM 1354 C C . LEU A 1 174 ? -4.705 6.505 11.512 1.00 93.75 174 LEU A C 1
ATOM 1356 O O . LEU A 1 174 ? -5.095 6.894 12.613 1.00 93.75 174 LEU A O 1
ATOM 1360 N N . ALA A 1 175 ? -3.551 6.909 10.982 1.00 92.38 175 ALA A N 1
ATOM 1361 C CA . ALA A 1 175 ? -2.634 7.813 11.666 1.00 92.38 175 ALA A CA 1
ATOM 1362 C C . ALA A 1 175 ? -3.293 9.179 11.918 1.00 92.38 175 ALA A C 1
ATOM 1364 O O . ALA A 1 175 ? -3.246 9.697 13.038 1.00 92.38 175 ALA A O 1
ATOM 1365 N N . TRP A 1 176 ? -4.009 9.714 10.924 1.00 88.00 176 TRP A N 1
ATOM 1366 C CA . TRP A 1 176 ? -4.797 10.932 11.096 1.00 88.00 176 TRP A CA 1
ATOM 1367 C C . TRP A 1 176 ? -5.900 10.757 12.150 1.00 88.00 176 TRP A C 1
ATOM 1369 O O . TRP A 1 176 ? -6.032 11.593 13.048 1.00 88.00 176 TRP A O 1
ATOM 1379 N N . TYR A 1 177 ? -6.642 9.648 12.113 1.00 85.69 177 TYR A N 1
ATOM 1380 C CA . TYR A 1 177 ? -7.672 9.352 13.110 1.00 85.69 177 TYR A CA 1
ATOM 1381 C C . TYR A 1 177 ? -7.108 9.344 14.543 1.00 85.69 177 TYR A C 1
ATOM 1383 O O . TYR A 1 177 ? -7.673 9.972 15.443 1.00 85.69 177 TYR A O 1
ATOM 1391 N N . VAL A 1 178 ? -5.963 8.687 14.761 1.00 86.75 178 VAL A N 1
ATOM 1392 C CA . VAL A 1 178 ? -5.294 8.645 16.073 1.00 86.75 178 VAL A CA 1
ATOM 1393 C C . VAL A 1 178 ? -4.831 10.042 16.501 1.00 86.75 178 VAL A C 1
ATOM 1395 O O . VAL A 1 178 ? -5.058 10.436 17.650 1.00 86.75 178 VAL A O 1
ATOM 1398 N N . ALA A 1 179 ? -4.245 10.814 15.582 1.00 84.25 179 ALA A N 1
ATOM 1399 C CA . ALA A 1 179 ? -3.794 12.182 15.838 1.00 84.25 179 ALA A CA 1
ATOM 1400 C C . ALA A 1 179 ? -4.938 13.145 16.207 1.00 84.25 179 ALA A C 1
ATOM 1402 O O . ALA A 1 179 ? -4.714 14.113 16.938 1.00 84.25 179 ALA A O 1
ATOM 1403 N N . ALA A 1 180 ? -6.147 12.906 15.694 1.00 79.69 180 ALA A N 1
ATOM 1404 C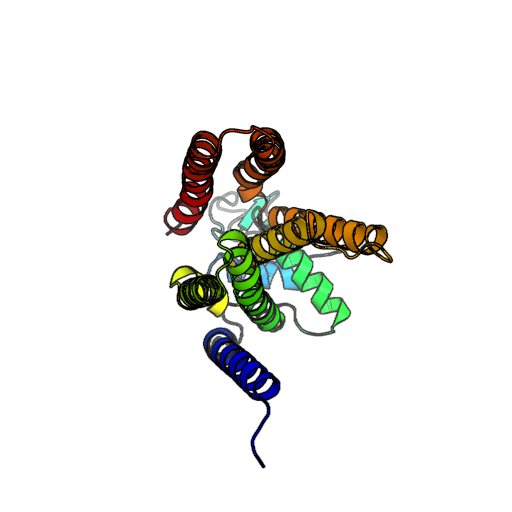 CA . ALA A 1 180 ? -7.296 13.782 15.891 1.00 79.69 180 ALA A CA 1
ATOM 1405 C C . ALA A 1 180 ? -7.982 13.617 17.258 1.00 79.69 180 ALA A C 1
ATOM 1407 O O . ALA A 1 180 ? -8.597 14.573 17.726 1.00 79.69 180 ALA A O 1
ATOM 1408 N N . GLY A 1 181 ? -7.897 12.447 17.907 1.00 67.12 181 GLY A N 1
ATOM 1409 C CA . GLY A 1 181 ? -8.760 12.170 19.066 1.00 67.12 181 GLY A CA 1
ATOM 1410 C C . GLY A 1 181 ? -8.227 11.260 20.171 1.00 67.12 181 GLY A C 1
ATOM 1411 O O . GLY A 1 181 ? -8.961 11.035 21.128 1.00 67.12 181 GLY A O 1
ATOM 1412 N N . PHE A 1 182 ? -7.006 10.712 20.087 1.00 60.28 182 PHE A N 1
ATOM 1413 C CA . PHE A 1 182 ? -6.620 9.581 20.953 1.00 60.28 182 PHE A CA 1
ATOM 1414 C C . PHE A 1 182 ? -5.212 9.638 21.567 1.00 60.28 182 PHE A C 1
ATOM 1416 O O . PHE A 1 182 ? -4.605 8.590 21.789 1.00 60.28 182 PHE A O 1
ATOM 1423 N N . VAL A 1 183 ? -4.688 10.822 21.913 1.00 56.94 183 VAL A N 1
ATOM 1424 C CA . VAL A 1 183 ? -3.375 10.907 22.583 1.00 56.94 183 VAL A CA 1
ATOM 1425 C C . VAL A 1 183 ? -3.494 11.362 24.050 1.00 56.94 183 VAL A C 1
ATOM 1427 O O . VAL A 1 183 ? -3.996 12.457 24.298 1.00 56.94 183 VAL A O 1
ATOM 1430 N N . PRO A 1 184 ? -3.052 10.555 25.041 1.00 56.41 184 PRO A N 1
ATOM 1431 C CA . PRO A 1 184 ? -3.135 10.909 26.460 1.00 56.41 184 PRO A CA 1
ATOM 1432 C C . PRO A 1 184 ? -2.253 12.125 26.813 1.00 56.41 184 PRO A C 1
ATOM 1434 O O . PRO A 1 184 ? -1.141 12.251 26.289 1.00 56.41 184 PRO A O 1
ATOM 1437 N N . PRO A 1 185 ? -2.694 12.994 27.747 1.00 58.97 185 PRO A N 1
ATOM 1438 C CA . PRO A 1 185 ? -2.218 14.378 27.889 1.00 58.97 185 PRO A CA 1
ATOM 1439 C C . PRO A 1 185 ? -0.714 14.540 28.165 1.00 58.97 185 PRO A C 1
ATOM 1441 O O . PRO A 1 185 ? -0.119 15.515 27.724 1.00 58.97 185 PRO A O 1
ATOM 1444 N N . ARG A 1 186 ? -0.051 13.578 28.823 1.00 57.34 186 ARG A N 1
ATOM 1445 C CA . ARG A 1 186 ? 1.366 13.709 29.233 1.00 57.34 186 ARG A CA 1
ATOM 1446 C C . ARG A 1 186 ? 2.405 13.503 28.120 1.00 57.34 186 ARG A C 1
ATOM 1448 O O . ARG A 1 186 ? 3.541 13.930 28.281 1.00 57.34 186 ARG A O 1
ATOM 1455 N N . ARG A 1 187 ? 2.046 12.860 27.001 1.00 65.12 187 ARG A N 1
ATOM 1456 C CA . ARG A 1 187 ? 2.895 12.729 25.789 1.00 65.12 187 ARG A CA 1
ATOM 1457 C C . ARG A 1 187 ? 2.123 13.093 24.515 1.00 65.12 187 ARG A C 1
ATOM 1459 O O . ARG A 1 187 ? 2.532 12.727 23.413 1.00 65.12 187 ARG A O 1
ATOM 1466 N N . ALA A 1 188 ? 1.008 13.811 24.681 1.00 72.00 188 ALA A N 1
ATOM 1467 C CA . ALA A 1 188 ? 0.019 14.046 23.638 1.00 72.00 188 ALA A CA 1
ATOM 1468 C C . ALA A 1 188 ? 0.607 14.713 22.399 1.00 72.00 188 ALA A C 1
ATOM 1470 O O . ALA A 1 188 ? 0.326 14.303 21.277 1.00 72.00 188 ALA A O 1
ATOM 1471 N N . HIS A 1 189 ? 1.450 15.720 22.612 1.00 81.62 189 HIS A N 1
ATOM 1472 C CA . HIS A 1 189 ? 1.927 16.567 21.532 1.00 81.62 189 HIS A CA 1
ATOM 1473 C C . HIS A 1 189 ? 2.905 15.845 20.598 1.00 81.62 189 HIS A C 1
ATOM 1475 O O . HIS A 1 189 ? 2.675 15.806 19.393 1.00 81.62 189 HIS A O 1
ATOM 1481 N N . LEU A 1 190 ? 3.949 15.208 21.145 1.00 87.12 190 LEU A N 1
ATOM 1482 C CA . LEU A 1 190 ? 4.933 14.485 20.334 1.00 87.12 190 LEU A CA 1
ATOM 1483 C C . LEU A 1 190 ? 4.287 13.316 19.587 1.00 87.12 190 LEU A C 1
ATOM 1485 O O . LEU A 1 190 ? 4.472 13.189 18.383 1.00 87.12 190 LEU A O 1
ATOM 1489 N N . TRP A 1 191 ? 3.483 12.493 20.267 1.00 86.50 191 TRP A N 1
ATOM 1490 C CA . TRP A 1 191 ? 2.796 11.380 19.605 1.00 86.50 191 TRP A CA 1
ATOM 1491 C C . TRP A 1 191 ? 1.842 11.866 18.516 1.00 86.50 191 TRP A C 1
ATOM 1493 O O . TRP A 1 191 ? 1.794 11.274 17.443 1.00 86.50 191 TRP A O 1
ATOM 1503 N N . ARG A 1 192 ? 1.121 12.967 18.751 1.00 85.50 192 ARG A N 1
ATOM 1504 C CA . ARG A 1 192 ? 0.271 13.583 17.729 1.00 85.50 192 ARG A CA 1
ATOM 1505 C C . ARG A 1 192 ? 1.087 14.048 16.526 1.00 85.50 192 ARG A C 1
ATOM 1507 O O . ARG A 1 192 ? 0.685 13.763 15.406 1.00 85.50 192 ARG A O 1
ATOM 1514 N N . MET A 1 193 ? 2.226 14.707 16.742 1.00 88.25 193 MET A N 1
ATOM 1515 C CA . MET A 1 193 ? 3.125 15.120 15.659 1.00 88.25 193 MET A CA 1
ATOM 1516 C C . MET A 1 193 ? 3.658 13.924 14.871 1.00 88.25 193 MET A C 1
ATOM 1518 O O . MET A 1 193 ? 3.604 13.943 13.646 1.00 88.25 193 MET A O 1
ATOM 1522 N N . VAL A 1 194 ? 4.085 12.857 15.554 1.00 92.25 194 VAL A N 1
ATOM 1523 C CA . VAL A 1 194 ? 4.533 11.616 14.904 1.00 92.25 194 VAL A CA 1
ATOM 1524 C C . VAL A 1 194 ? 3.405 11.003 14.073 1.00 92.25 194 VAL A C 1
ATOM 1526 O O . VAL A 1 194 ? 3.630 10.631 12.928 1.00 92.25 194 VAL A O 1
ATOM 1529 N N . MET A 1 195 ? 2.179 10.937 14.597 1.00 89.75 195 MET A N 1
ATOM 1530 C CA . MET A 1 195 ? 1.033 10.413 13.845 1.00 89.75 195 MET A CA 1
ATOM 1531 C C . MET A 1 195 ? 0.660 11.299 12.648 1.00 89.75 195 MET A C 1
ATOM 1533 O O . MET A 1 195 ? 0.350 10.772 11.585 1.00 89.75 195 MET A O 1
ATOM 1537 N N . LEU A 1 196 ? 0.714 12.629 12.779 1.00 88.19 196 LEU A N 1
ATOM 1538 C CA . LEU A 1 196 ? 0.486 13.545 11.654 1.00 88.19 196 LEU A CA 1
ATOM 1539 C C . LEU A 1 196 ? 1.558 13.379 10.576 1.00 88.19 196 LEU A C 1
ATOM 1541 O O . LEU A 1 196 ? 1.225 13.304 9.395 1.00 88.19 196 LEU A O 1
ATOM 1545 N N . PHE A 1 197 ? 2.823 13.264 10.984 1.00 93.62 197 PHE A N 1
ATOM 1546 C CA . PHE A 1 197 ? 3.936 13.006 10.078 1.00 93.62 197 PHE A CA 1
ATOM 1547 C C . PHE A 1 197 ? 3.763 11.669 9.352 1.00 93.62 197 PHE A C 1
ATOM 1549 O O . PHE A 1 197 ? 3.805 11.639 8.128 1.00 93.62 197 PHE A O 1
ATOM 1556 N N . LEU A 1 198 ? 3.492 10.578 10.077 1.00 94.31 198 LEU A N 1
ATOM 1557 C CA . LEU A 1 198 ? 3.249 9.264 9.474 1.00 94.31 198 LEU A CA 1
ATOM 1558 C C . LEU A 1 198 ? 2.020 9.267 8.558 1.00 94.31 198 LEU A C 1
ATOM 1560 O O . LEU A 1 198 ? 2.037 8.616 7.515 1.00 94.31 198 LEU A O 1
ATOM 1564 N N . GLY A 1 199 ? 0.974 10.016 8.916 1.00 92.75 199 GLY A N 1
ATOM 1565 C CA . GLY A 1 199 ? -0.213 10.197 8.088 1.00 92.75 199 GLY A CA 1
ATOM 1566 C C . GLY A 1 199 ? 0.114 10.883 6.764 1.00 92.75 199 GLY A C 1
ATOM 1567 O O . GLY A 1 199 ? -0.165 10.333 5.699 1.00 92.75 199 GLY A O 1
ATOM 1568 N N . GLY A 1 200 ? 0.770 12.044 6.831 1.00 90.81 200 GLY A N 1
ATOM 1569 C CA . GLY A 1 200 ? 1.217 12.793 5.656 1.00 90.81 200 GLY A CA 1
ATOM 1570 C C . GLY A 1 200 ? 2.201 12.005 4.792 1.00 90.81 200 GLY A C 1
ATOM 1571 O O . GLY A 1 200 ? 2.026 11.944 3.579 1.00 90.81 200 GLY A O 1
ATOM 1572 N N . ALA A 1 201 ? 3.174 11.331 5.410 1.00 95.88 201 ALA A N 1
ATOM 1573 C CA . ALA A 1 201 ? 4.127 10.470 4.715 1.00 95.88 201 ALA A CA 1
ATOM 1574 C C . ALA A 1 201 ? 3.425 9.308 3.999 1.00 95.88 201 ALA A C 1
ATOM 1576 O O . ALA A 1 201 ? 3.746 9.022 2.850 1.00 95.88 201 ALA A O 1
ATOM 1577 N N . SER A 1 202 ? 2.424 8.681 4.627 1.00 96.12 202 SER A N 1
ATOM 1578 C CA . SER A 1 202 ? 1.657 7.596 4.002 1.00 96.12 202 SER A CA 1
ATOM 1579 C C . SER A 1 202 ? 0.830 8.094 2.813 1.00 96.12 202 SER A C 1
ATOM 1581 O O . SER A 1 202 ? 0.866 7.472 1.755 1.00 96.12 202 SER A O 1
ATOM 1583 N N . PHE A 1 203 ? 0.135 9.233 2.935 1.00 95.75 203 PHE A N 1
ATOM 1584 C CA . PHE A 1 203 ? -0.619 9.824 1.819 1.00 95.75 203 PHE A CA 1
ATOM 1585 C C . PHE A 1 203 ? 0.288 10.299 0.677 1.00 95.75 203 PHE A C 1
ATOM 1587 O O . PHE A 1 203 ? -0.004 10.031 -0.488 1.00 95.75 203 PHE A O 1
ATOM 1594 N N . GLY A 1 204 ? 1.402 10.961 0.999 1.00 95.06 204 GLY A N 1
ATOM 1595 C CA . GLY A 1 204 ? 2.395 11.384 0.013 1.00 95.06 204 GLY A CA 1
ATOM 1596 C C . GLY A 1 204 ? 3.001 10.189 -0.718 1.00 95.06 204 GLY A C 1
ATOM 1597 O O . GLY A 1 204 ? 3.067 10.185 -1.945 1.00 95.06 204 GLY A O 1
ATOM 1598 N N . MET A 1 205 ? 3.346 9.129 0.019 1.00 95.56 205 MET A N 1
ATOM 1599 C CA . MET A 1 205 ? 3.846 7.891 -0.573 1.00 95.56 205 MET A CA 1
ATOM 1600 C C . MET A 1 205 ? 2.781 7.190 -1.424 1.00 95.56 205 MET A C 1
ATOM 1602 O O . MET A 1 205 ? 3.113 6.661 -2.477 1.00 95.56 205 MET A O 1
ATOM 1606 N N . ALA A 1 206 ? 1.505 7.213 -1.026 1.00 95.94 206 ALA A N 1
ATOM 1607 C CA . ALA A 1 206 ? 0.408 6.665 -1.824 1.00 95.94 206 ALA A CA 1
ATOM 1608 C C . ALA A 1 206 ? 0.323 7.367 -3.193 1.00 95.94 206 ALA A C 1
ATOM 1610 O O . ALA A 1 206 ? 0.352 6.710 -4.235 1.00 95.94 206 ALA A O 1
ATOM 1611 N N . ILE A 1 207 ? 0.319 8.704 -3.196 1.00 95.50 207 ILE A N 1
ATOM 1612 C CA . ILE A 1 207 ? 0.339 9.511 -4.425 1.00 95.50 207 ILE A CA 1
ATOM 1613 C C . ILE A 1 207 ? 1.613 9.249 -5.237 1.00 95.50 207 ILE A C 1
ATOM 1615 O O . ILE A 1 207 ? 1.561 9.166 -6.461 1.00 95.50 207 ILE A O 1
ATOM 1619 N N . PHE A 1 208 ? 2.762 9.080 -4.586 1.00 94.62 208 PHE A N 1
ATOM 1620 C CA . PHE A 1 208 ? 4.005 8.777 -5.289 1.00 94.62 208 PHE A CA 1
ATOM 1621 C C . PHE A 1 208 ? 3.984 7.383 -5.937 1.00 94.62 208 PHE A C 1
ATOM 1623 O O . PHE A 1 208 ? 4.437 7.219 -7.070 1.00 94.62 208 PHE A O 1
ATOM 1630 N N . VAL A 1 209 ? 3.412 6.383 -5.254 1.00 94.56 209 VAL A N 1
ATOM 1631 C CA . VAL A 1 209 ? 3.221 5.022 -5.780 1.00 94.56 209 VAL A CA 1
ATOM 1632 C C . VAL A 1 209 ? 2.333 5.034 -7.017 1.00 94.56 209 VAL A C 1
ATOM 1634 O O . VAL A 1 209 ? 2.637 4.306 -7.954 1.00 94.56 209 VAL A O 1
ATOM 1637 N N . ARG A 1 210 ? 1.281 5.861 -7.068 1.00 93.31 210 ARG A N 1
ATOM 1638 C CA . ARG A 1 210 ? 0.461 6.049 -8.275 1.00 93.31 210 ARG A CA 1
ATOM 1639 C C . ARG A 1 210 ? 0.044 7.508 -8.442 1.00 93.31 210 ARG A C 1
ATOM 1641 O O . ARG A 1 210 ? -0.994 7.943 -7.943 1.00 93.31 210 ARG A O 1
ATOM 1648 N N . THR A 1 211 ? 0.832 8.257 -9.208 1.00 91.50 211 THR A N 1
ATOM 1649 C CA . THR A 1 211 ? 0.646 9.705 -9.398 1.00 91.50 211 THR A CA 1
ATOM 1650 C C . THR A 1 211 ? -0.648 10.024 -10.133 1.00 91.50 211 THR A C 1
ATOM 1652 O O . THR A 1 211 ? -1.279 11.042 -9.865 1.00 91.50 211 THR A O 1
ATOM 1655 N N . ASN A 1 212 ? -1.111 9.119 -10.998 1.00 91.25 212 ASN A N 1
ATOM 1656 C CA . ASN A 1 212 ? -2.375 9.281 -11.712 1.00 91.25 212 ASN A CA 1
ATOM 1657 C C . ASN A 1 212 ? -3.603 9.336 -10.779 1.00 91.25 212 ASN A C 1
ATOM 1659 O O . ASN A 1 212 ? -4.649 9.833 -11.179 1.00 91.25 212 ASN A O 1
ATOM 1663 N N . GLU A 1 213 ? -3.488 8.824 -9.554 1.00 94.19 213 GLU A N 1
ATOM 1664 C CA . GLU A 1 213 ? -4.574 8.786 -8.568 1.00 94.19 213 GLU A CA 1
ATOM 1665 C C . GLU A 1 213 ? -4.645 10.094 -7.758 1.00 94.19 213 GLU A C 1
ATOM 1667 O O . GLU A 1 213 ? -5.621 10.355 -7.052 1.00 94.19 213 GLU A O 1
ATOM 1672 N N . ALA A 1 214 ? -3.626 10.956 -7.885 1.00 93.12 214 ALA A N 1
ATOM 1673 C CA . ALA A 1 214 ? -3.572 12.260 -7.231 1.00 93.12 214 ALA A CA 1
ATOM 1674 C C . ALA A 1 214 ? -4.796 13.121 -7.563 1.00 93.12 214 ALA A C 1
ATOM 1676 O O . ALA A 1 214 ? -5.295 13.830 -6.692 1.00 93.12 214 ALA A O 1
ATOM 1677 N N . ILE A 1 215 ? -5.309 13.011 -8.794 1.00 93.81 215 ILE A N 1
ATOM 1678 C CA . ILE A 1 215 ? -6.439 13.806 -9.285 1.00 93.81 215 ILE A CA 1
ATOM 1679 C C . ILE A 1 215 ? -7.713 13.616 -8.451 1.00 93.81 215 ILE A C 1
ATOM 1681 O O . ILE A 1 215 ? -8.494 14.555 -8.351 1.00 93.81 215 ILE A O 1
ATOM 1685 N N . TRP A 1 216 ? -7.906 12.467 -7.790 1.00 91.88 216 TRP A N 1
ATOM 1686 C CA . TRP A 1 216 ? -9.020 12.275 -6.848 1.00 91.88 216 TRP A CA 1
ATOM 1687 C C . TRP A 1 216 ? -8.593 12.229 -5.384 1.00 91.88 216 TRP A C 1
ATOM 1689 O O . TRP A 1 216 ? -9.351 12.689 -4.529 1.00 91.88 216 TRP A O 1
ATOM 1699 N N . ILE A 1 217 ? -7.395 11.731 -5.061 1.00 92.00 217 ILE A N 1
ATOM 1700 C CA . ILE A 1 217 ? -6.927 11.693 -3.666 1.00 92.00 217 ILE A CA 1
ATOM 1701 C C . ILE A 1 217 ? -6.784 13.116 -3.112 1.00 92.00 217 ILE A C 1
ATOM 1703 O O . ILE A 1 217 ? -7.235 13.383 -1.999 1.00 92.00 217 ILE A O 1
ATOM 1707 N N . ILE A 1 218 ? -6.200 14.039 -3.884 1.00 92.12 218 ILE A N 1
ATOM 1708 C CA . ILE A 1 218 ? -5.955 15.416 -3.435 1.00 92.12 218 ILE A CA 1
ATOM 1709 C C . ILE A 1 218 ? -7.274 16.138 -3.101 1.00 92.12 218 ILE A C 1
ATOM 1711 O O . ILE A 1 218 ? -7.387 16.630 -1.975 1.00 92.12 218 ILE A O 1
ATOM 1715 N N . PRO A 1 219 ? -8.301 16.163 -3.979 1.00 91.62 219 PRO A N 1
ATOM 1716 C CA . PRO A 1 219 ? -9.596 16.744 -3.629 1.00 91.62 219 PRO A CA 1
ATOM 1717 C C . PRO A 1 219 ? -10.217 16.143 -2.366 1.00 91.62 219 PRO A C 1
ATOM 1719 O O . PRO A 1 219 ? -10.665 16.888 -1.497 1.00 91.62 219 PRO A O 1
ATOM 1722 N N . VAL A 1 220 ? -10.197 14.813 -2.210 1.00 87.69 220 VAL A N 1
ATOM 1723 C CA . VAL A 1 220 ? -10.746 14.157 -1.009 1.00 87.69 220 VAL A CA 1
ATOM 1724 C C . VAL A 1 220 ? -10.018 14.627 0.254 1.00 87.69 220 VAL A C 1
ATOM 1726 O O . VAL A 1 220 ? -10.666 14.957 1.249 1.00 87.69 220 VAL A O 1
ATOM 1729 N N . LEU A 1 221 ? -8.687 14.733 0.214 1.00 85.50 221 LEU A N 1
ATOM 1730 C CA . LEU A 1 221 ? -7.894 15.225 1.343 1.00 85.50 221 LEU A CA 1
ATOM 1731 C C . LEU A 1 221 ? -8.197 16.688 1.695 1.00 85.50 221 LEU A C 1
ATOM 1733 O O . LEU A 1 221 ? -8.217 17.016 2.880 1.00 85.50 221 LEU A O 1
ATOM 1737 N N . PHE A 1 222 ? -8.483 17.548 0.714 1.00 84.44 222 PHE A N 1
ATOM 1738 C CA . PHE A 1 222 ? -8.887 18.939 0.963 1.00 84.44 222 PHE A CA 1
ATOM 1739 C C . PHE A 1 222 ? -10.315 19.071 1.509 1.00 84.44 222 PHE A C 1
ATOM 1741 O O . PHE A 1 222 ? -10.591 19.985 2.288 1.00 84.44 222 PHE A O 1
ATOM 1748 N N . LEU A 1 223 ? -11.217 18.154 1.154 1.00 82.00 223 LEU A N 1
ATOM 1749 C CA . LEU A 1 223 ? -12.601 18.163 1.639 1.00 82.00 223 LEU A CA 1
ATOM 1750 C C . LEU A 1 223 ? -12.729 17.650 3.085 1.00 82.00 223 LEU A C 1
ATOM 1752 O O . LEU A 1 223 ? -13.579 18.126 3.841 1.00 82.00 223 LEU A O 1
ATOM 1756 N N . LEU A 1 224 ? -11.869 16.720 3.511 1.00 73.44 224 LEU A N 1
ATOM 1757 C CA . LEU A 1 224 ? -11.931 16.092 4.841 1.00 73.44 224 LEU A CA 1
ATOM 1758 C C . LEU A 1 224 ? -11.862 17.081 6.034 1.00 73.44 224 LEU A C 1
ATOM 1760 O O . LEU A 1 224 ? -12.658 16.941 6.968 1.00 73.44 224 LEU A O 1
ATOM 1764 N N . PRO A 1 225 ? -10.987 18.106 6.051 1.00 67.06 225 PRO A N 1
ATOM 1765 C CA . PRO A 1 225 ? -10.994 19.137 7.089 1.00 67.06 225 PRO A CA 1
ATOM 1766 C C . PRO A 1 225 ? -12.288 19.960 7.104 1.00 67.06 225 PRO A C 1
ATOM 1768 O O . PRO A 1 225 ? -12.778 20.299 8.185 1.00 67.06 225 PRO A O 1
ATOM 1771 N N . GLY A 1 226 ? -12.875 20.224 5.930 1.00 60.47 226 GLY A N 1
ATOM 1772 C CA . GLY A 1 226 ? -14.170 20.897 5.800 1.00 60.47 226 GLY A CA 1
ATOM 1773 C C . GLY A 1 226 ? -15.292 20.127 6.501 1.00 60.47 226 GLY A C 1
ATOM 1774 O O . GLY A 1 226 ? -16.102 20.716 7.216 1.00 60.47 226 GLY A O 1
ATOM 1775 N N . ILE A 1 227 ? -15.272 18.794 6.424 1.00 59.16 227 ILE A N 1
ATOM 1776 C CA . ILE A 1 227 ? -16.230 17.918 7.121 1.00 59.16 227 ILE A CA 1
ATOM 1777 C C . ILE A 1 227 ? -16.082 18.020 8.648 1.00 59.16 227 ILE A C 1
ATOM 1779 O O . ILE A 1 227 ? -17.075 18.016 9.376 1.00 59.16 227 ILE A O 1
ATOM 1783 N N . ASN A 1 228 ? -14.862 18.173 9.167 1.00 54.69 228 ASN A N 1
ATOM 1784 C CA . ASN A 1 228 ? -14.649 18.363 10.606 1.00 54.69 228 ASN A CA 1
ATOM 1785 C C . ASN A 1 228 ? -15.135 19.729 11.113 1.00 54.69 228 ASN A C 1
ATOM 1787 O O . ASN A 1 228 ? -15.572 19.825 12.262 1.00 54.69 228 ASN A O 1
ATOM 1791 N N . ALA A 1 229 ? -15.111 20.765 10.272 1.00 58.12 229 ALA A N 1
ATOM 1792 C CA . ALA A 1 229 ? -15.750 22.043 10.582 1.00 58.12 229 ALA A CA 1
ATOM 1793 C C . ALA A 1 229 ? -17.285 21.902 10.623 1.00 58.12 229 ALA A C 1
ATOM 1795 O O . ALA A 1 229 ? -17.920 22.378 11.564 1.00 58.12 229 ALA A O 1
ATOM 1796 N N . VAL A 1 230 ? -17.867 21.146 9.684 1.00 56.91 230 VAL A N 1
ATOM 1797 C CA . VAL A 1 230 ? -19.305 20.805 9.652 1.00 56.91 230 VAL A CA 1
ATOM 1798 C C . VAL A 1 230 ? -19.717 19.952 10.862 1.00 56.91 230 VAL A C 1
ATOM 1800 O O . VAL A 1 230 ? -20.787 20.155 11.430 1.00 56.91 230 VAL A O 1
ATOM 1803 N N . ASN A 1 231 ? -18.855 19.056 11.349 1.00 51.22 231 ASN A N 1
ATOM 1804 C CA . ASN A 1 231 ? -19.110 18.247 12.549 1.00 51.22 231 ASN A CA 1
ATOM 1805 C C . ASN A 1 231 ? -19.151 19.053 13.860 1.00 51.22 231 ASN A C 1
ATOM 1807 O O . ASN A 1 231 ? -19.518 18.493 14.892 1.00 51.22 231 ASN A O 1
ATOM 1811 N N . ARG A 1 232 ? -18.823 20.352 13.853 1.00 57.69 232 ARG A N 1
ATOM 1812 C CA . ARG A 1 232 ? -19.095 21.251 14.990 1.00 57.69 232 ARG A CA 1
ATOM 1813 C C . ARG A 1 232 ? -20.526 21.797 14.991 1.00 57.69 232 ARG A C 1
ATOM 1815 O O . ARG A 1 232 ? -20.935 22.389 15.984 1.00 57.69 232 ARG A O 1
ATOM 1822 N N . LEU A 1 233 ? -21.310 21.563 13.935 1.00 52.66 233 LEU A N 1
ATOM 1823 C CA . LEU A 1 233 ? -22.708 21.990 13.873 1.00 52.66 233 LEU A CA 1
ATOM 1824 C C . LEU A 1 233 ? -23.569 21.171 14.848 1.00 52.66 233 LEU A C 1
ATOM 1826 O O . LEU A 1 233 ? -23.413 19.953 14.902 1.00 52.66 233 LEU A O 1
ATOM 1830 N N . PRO A 1 234 ? -24.494 21.783 15.599 1.00 60.62 234 PRO A N 1
ATOM 1831 C CA . PRO A 1 234 ? -25.250 21.117 16.667 1.00 60.62 234 PRO A CA 1
ATOM 1832 C C . PRO A 1 234 ? -26.259 20.054 16.186 1.00 60.62 234 PRO A C 1
ATOM 1834 O O . PRO A 1 234 ? -26.722 19.249 16.989 1.00 60.62 234 PRO A O 1
ATOM 1837 N N . ASN A 1 235 ? -26.596 20.003 14.892 1.00 56.09 235 ASN A N 1
ATOM 1838 C CA . ASN A 1 235 ? -27.686 19.169 14.380 1.00 56.09 235 ASN A CA 1
ATOM 1839 C C . ASN A 1 235 ? -27.208 17.797 13.854 1.00 56.09 235 ASN A C 1
ATOM 1841 O O . ASN A 1 235 ? -26.493 17.705 12.854 1.00 56.09 235 ASN A O 1
ATOM 1845 N N . THR A 1 236 ? -27.632 16.712 14.507 1.00 51.22 236 THR A N 1
ATOM 1846 C CA . THR A 1 236 ? -27.194 15.329 14.245 1.00 51.22 236 THR A CA 1
ATOM 1847 C C . THR A 1 236 ? -27.716 14.733 12.934 1.00 51.22 236 THR A C 1
ATOM 1849 O O . THR A 1 236 ? -27.007 13.925 12.338 1.00 51.22 236 THR A O 1
ATOM 1852 N N . ARG A 1 237 ? -28.893 15.136 12.427 1.00 50.09 237 ARG A N 1
ATOM 1853 C CA . ARG A 1 237 ? -29.423 14.637 11.134 1.00 50.09 237 ARG A CA 1
ATOM 1854 C C . ARG A 1 237 ? -28.640 15.165 9.930 1.00 50.09 237 ARG A C 1
ATOM 1856 O O . ARG A 1 237 ? -28.336 14.399 9.019 1.00 50.09 237 ARG A O 1
ATOM 1863 N N . LEU A 1 238 ? -28.264 16.445 9.957 1.00 47.91 238 LEU A N 1
ATOM 1864 C CA . LEU A 1 238 ? -27.504 17.087 8.878 1.00 47.91 238 LEU A CA 1
ATOM 1865 C C . LEU A 1 238 ? -26.066 16.538 8.798 1.00 47.91 238 LEU A C 1
ATOM 1867 O O . LEU A 1 238 ? -25.535 16.347 7.707 1.00 47.91 238 LEU A O 1
ATOM 1871 N N . ARG A 1 239 ? -25.468 16.194 9.951 1.00 53.53 239 ARG A N 1
ATOM 1872 C CA . ARG A 1 239 ? -24.149 15.538 10.034 1.00 53.53 239 ARG A CA 1
ATOM 1873 C C . ARG A 1 239 ? -24.107 14.218 9.264 1.00 53.53 239 ARG A C 1
ATOM 1875 O O . ARG A 1 239 ? -23.180 13.997 8.490 1.00 53.53 239 ARG A O 1
ATOM 1882 N N . TRP A 1 240 ? -25.111 13.358 9.447 1.00 45.34 240 TRP A N 1
ATOM 1883 C CA . TRP A 1 240 ? -25.162 12.070 8.753 1.00 45.34 240 TRP A CA 1
ATOM 1884 C C . TRP A 1 240 ? -25.422 12.231 7.256 1.00 45.34 240 TRP A C 1
ATOM 1886 O O . TRP A 1 240 ? -24.737 11.586 6.479 1.00 45.34 240 TRP A O 1
ATOM 1896 N N . GLN A 1 241 ? -26.305 13.139 6.829 1.00 49.28 241 GLN A N 1
ATOM 1897 C CA . GLN A 1 241 ? -26.575 13.352 5.400 1.00 49.28 241 GLN A CA 1
ATOM 1898 C C . GLN A 1 241 ? -25.335 13.821 4.621 1.00 49.28 241 GLN A C 1
ATOM 1900 O O . GLN A 1 241 ? -25.059 13.294 3.545 1.00 49.28 241 GLN A O 1
ATOM 1905 N N . VAL A 1 242 ? -24.535 14.734 5.186 1.00 51.72 242 VAL A N 1
ATOM 1906 C CA . VAL A 1 242 ? -23.288 15.208 4.555 1.00 51.72 242 VAL A CA 1
ATOM 1907 C C . VAL A 1 242 ? -22.221 14.104 4.511 1.00 51.72 242 VAL A C 1
ATOM 1909 O O . VAL A 1 242 ? -21.564 13.929 3.482 1.00 51.72 242 VAL A O 1
ATOM 1912 N N . LEU A 1 243 ? -22.090 13.313 5.584 1.00 50.06 243 LEU A N 1
ATOM 1913 C CA . LEU A 1 243 ? -21.165 12.172 5.652 1.00 50.06 243 LEU A CA 1
ATOM 1914 C C . LEU A 1 243 ? -21.568 11.027 4.705 1.00 50.06 243 LEU A C 1
ATOM 1916 O O . LEU A 1 243 ? -20.697 10.425 4.074 1.00 50.06 243 LEU A O 1
ATOM 1920 N N . SER A 1 244 ? -22.866 10.741 4.569 1.00 47.91 244 SER A N 1
ATOM 1921 C CA . SER A 1 244 ? -23.408 9.712 3.671 1.00 47.91 244 SER A CA 1
ATOM 1922 C C . SER A 1 244 ? -23.200 10.070 2.202 1.00 47.91 244 SER A C 1
ATOM 1924 O O . SER A 1 244 ? -22.756 9.220 1.431 1.00 47.91 244 SER A O 1
ATOM 1926 N N . PHE A 1 245 ? -23.449 11.329 1.824 1.00 44.56 245 PHE A N 1
ATOM 1927 C CA . PHE A 1 245 ? -23.225 11.796 0.453 1.00 44.56 245 PHE A CA 1
ATOM 1928 C C . PHE A 1 245 ? -21.738 11.718 0.076 1.00 44.56 245 PHE A C 1
ATOM 1930 O O . PHE A 1 245 ? -21.398 11.193 -0.977 1.00 44.56 245 PHE A O 1
ATOM 1937 N N . HIS A 1 246 ? -20.834 12.134 0.972 1.00 49.34 246 HIS A N 1
ATOM 1938 C CA . HIS A 1 246 ? -19.389 12.122 0.704 1.00 49.34 246 HIS A CA 1
ATOM 1939 C C . HIS A 1 246 ? -18.777 10.721 0.694 1.00 49.34 246 HIS A C 1
ATOM 1941 O O . HIS A 1 246 ? -17.891 10.450 -0.116 1.00 49.34 246 HIS A O 1
ATOM 1947 N N . SER A 1 247 ? -19.254 9.817 1.555 1.00 43.94 247 SER A N 1
ATOM 1948 C CA . SER A 1 247 ? -18.806 8.419 1.548 1.00 43.94 247 SER A CA 1
ATOM 1949 C C . SER A 1 247 ? -19.146 7.754 0.211 1.00 43.94 247 SER A C 1
ATOM 1951 O O . SER A 1 247 ? -18.303 7.076 -0.366 1.00 43.94 247 SER A O 1
ATOM 1953 N N . CYS A 1 248 ? -20.333 8.023 -0.342 1.00 41.84 248 CYS A N 1
ATOM 1954 C CA . CYS A 1 248 ? -20.713 7.519 -1.662 1.00 41.84 248 CYS A CA 1
ATOM 1955 C C . CYS A 1 248 ? -19.799 8.081 -2.771 1.00 41.84 248 CYS A C 1
ATOM 1957 O O . CYS A 1 248 ? -19.259 7.320 -3.573 1.00 41.84 248 CYS A O 1
ATOM 1959 N N . SER A 1 249 ? -19.523 9.391 -2.754 1.00 41.84 249 SER A N 1
ATOM 1960 C CA . SER A 1 249 ? -18.675 10.055 -3.757 1.00 41.84 249 SER A CA 1
ATOM 1961 C C . SER A 1 249 ? -17.196 9.656 -3.706 1.00 41.84 249 SER A C 1
ATOM 1963 O O . SER A 1 249 ? -16.525 9.714 -4.730 1.00 41.84 249 SER A O 1
ATOM 1965 N N . CYS A 1 250 ? -16.668 9.265 -2.540 1.00 44.53 250 CYS A N 1
ATOM 1966 C CA . CYS A 1 250 ? -15.258 8.876 -2.391 1.00 44.53 250 CYS A CA 1
ATOM 1967 C C . CYS A 1 250 ? -15.004 7.399 -2.726 1.00 44.53 250 CYS A C 1
ATOM 1969 O O . CYS A 1 250 ? -13.900 7.051 -3.140 1.00 44.53 250 CYS A O 1
ATOM 1971 N N . PHE A 1 251 ? -16.006 6.526 -2.560 1.00 42.59 251 PHE A N 1
ATOM 1972 C CA . PHE A 1 251 ? -15.876 5.103 -2.888 1.00 42.59 251 PHE A CA 1
ATOM 1973 C C . PHE A 1 251 ? -16.181 4.791 -4.358 1.00 42.59 251 PHE A C 1
ATOM 1975 O O . PHE A 1 251 ? -15.559 3.876 -4.898 1.00 42.59 251 PHE A O 1
ATOM 1982 N N . LEU A 1 252 ? -17.051 5.564 -5.025 1.00 40.72 252 LEU A N 1
ATOM 1983 C CA . LEU A 1 252 ? -17.362 5.370 -6.449 1.00 40.72 252 LEU A CA 1
ATOM 1984 C C . LEU A 1 252 ? -16.121 5.425 -7.370 1.00 40.72 252 LEU A C 1
ATOM 1986 O O . LEU A 1 252 ? -15.983 4.543 -8.209 1.00 40.72 252 LEU A O 1
ATOM 1990 N N . PRO A 1 253 ? -15.174 6.373 -7.232 1.00 44.16 253 PRO A N 1
ATOM 1991 C CA . PRO A 1 253 ? -13.988 6.414 -8.089 1.00 44.16 253 PRO A CA 1
ATOM 1992 C C . PRO A 1 253 ? -13.018 5.256 -7.832 1.00 44.16 253 PRO A C 1
ATOM 1994 O O . PRO A 1 253 ? -12.356 4.794 -8.757 1.00 44.16 253 PRO A O 1
ATOM 1997 N N . ILE A 1 254 ? -12.935 4.764 -6.589 1.00 46.56 254 ILE A N 1
ATOM 1998 C CA . ILE A 1 254 ? -12.020 3.677 -6.204 1.00 46.56 254 ILE A CA 1
ATOM 1999 C C . ILE A 1 254 ? -12.510 2.343 -6.776 1.00 46.56 254 ILE A C 1
ATOM 2001 O O . ILE A 1 254 ? -11.707 1.567 -7.295 1.00 46.56 254 ILE A O 1
ATOM 2005 N N . THR A 1 255 ? -13.821 2.084 -6.739 1.00 43.06 255 THR A N 1
ATOM 2006 C CA . THR A 1 255 ? -14.405 0.896 -7.377 1.00 43.06 255 THR A CA 1
ATOM 2007 C C . THR A 1 255 ? -14.397 1.013 -8.899 1.00 43.06 255 THR A C 1
ATOM 2009 O O . THR A 1 255 ? -14.045 0.046 -9.568 1.00 43.06 255 THR A O 1
ATOM 2012 N N . VAL A 1 256 ? -14.675 2.198 -9.456 1.00 40.47 256 VAL A N 1
ATOM 2013 C CA . VAL A 1 256 ? -14.604 2.440 -10.906 1.00 40.47 256 VAL A CA 1
ATOM 2014 C C . VAL A 1 256 ? -13.170 2.269 -11.425 1.00 40.47 256 VAL A C 1
ATOM 2016 O O . VAL A 1 256 ? -12.986 1.539 -12.386 1.00 40.47 256 VAL A O 1
ATOM 2019 N N . SER A 1 257 ? -12.135 2.792 -10.754 1.00 42.66 257 SER A N 1
ATOM 2020 C CA . SER A 1 257 ? -10.721 2.593 -11.144 1.00 42.66 257 SER A CA 1
ATOM 2021 C C . SER A 1 257 ? -10.290 1.116 -11.134 1.00 42.66 257 SER A C 1
ATOM 2023 O O . SER A 1 257 ? -9.493 0.697 -11.978 1.00 42.66 257 SER A O 1
ATOM 2025 N N . MET A 1 258 ? -10.836 0.305 -10.217 1.00 40.38 258 MET A N 1
ATOM 2026 C CA . MET A 1 258 ? -10.588 -1.143 -10.196 1.00 40.38 258 MET A CA 1
ATOM 2027 C C . MET A 1 258 ? -11.346 -1.905 -11.294 1.00 40.38 258 MET A C 1
ATOM 2029 O O . MET A 1 258 ? -10.877 -2.964 -11.698 1.00 40.38 258 MET A O 1
ATOM 2033 N N . VAL A 1 259 ? -12.483 -1.392 -11.779 1.00 39.56 259 VAL A N 1
ATOM 2034 C CA . VAL A 1 259 ? -13.336 -2.073 -12.772 1.00 39.56 259 VAL A CA 1
ATOM 2035 C C . VAL A 1 259 ? -13.049 -1.611 -14.207 1.00 39.56 259 VAL A C 1
ATOM 2037 O O . VAL A 1 259 ? -13.042 -2.435 -15.111 1.00 39.56 259 VAL A O 1
ATOM 2040 N N . THR A 1 260 ? -12.742 -0.333 -14.447 1.00 36.72 260 THR A N 1
ATOM 2041 C CA . THR A 1 260 ? -12.601 0.236 -15.804 1.00 36.72 260 THR A CA 1
ATOM 2042 C C . THR A 1 260 ? -11.210 0.071 -16.425 1.00 36.72 260 THR A C 1
ATOM 2044 O O . THR A 1 260 ? -10.909 0.721 -17.423 1.00 36.72 260 THR A O 1
ATOM 2047 N N . ARG A 1 261 ? -10.318 -0.732 -15.830 1.00 43.66 261 ARG A N 1
ATOM 2048 C CA . ARG A 1 261 ? -8.975 -1.009 -16.383 1.00 43.66 261 ARG A CA 1
ATOM 2049 C C . ARG A 1 261 ? -8.754 -2.458 -16.826 1.00 43.66 261 ARG A C 1
ATOM 2051 O O . ARG A 1 261 ? -7.624 -2.759 -17.238 1.00 43.66 261 ARG A O 1
ATOM 2058 N N . PHE A 1 262 ? -9.798 -3.285 -16.767 1.00 39.50 262 PHE A N 1
ATOM 2059 C CA . PHE A 1 262 ? -9.862 -4.591 -17.421 1.00 39.50 262 PHE A CA 1
ATOM 2060 C C . PHE A 1 262 ? -10.364 -4.447 -18.854 1.00 39.50 262 PHE A C 1
ATOM 2062 O O . PHE A 1 262 ? -11.327 -3.675 -19.054 1.00 39.50 262 PHE A O 1
#